Protein AF-A0A661CZ90-F1 (afdb_monomer)

Secondary structure (DSSP, 8-state):
--------HHHHHHHHHHHHT--HHHHHHHHHHHHHHHHHHHHHHHHHTTT---TTSHHHHHHHHHHHHHHHHHHHHHHHHHHS--HHHHHHHHHTT--TT-EEEEEESPSSEETT-EEEEEEEE-SS--EEEEEEEE-TTS-EEEEES-S--HHHHHHHHEE-TT-EEEESPTTTS-SGGGSEE--SSPEEEEEEEEEES---HHHHHHHHHGGGS-HHHHHHHHHHHHHS-SBTTB-SPPPEEEEEEEEEEE----

Mean predicted aligned error: 12.71 Å

Radius of gyration: 26.14 Å; Cα contacts (8 Å, |Δi|>4): 344; chains: 1; bound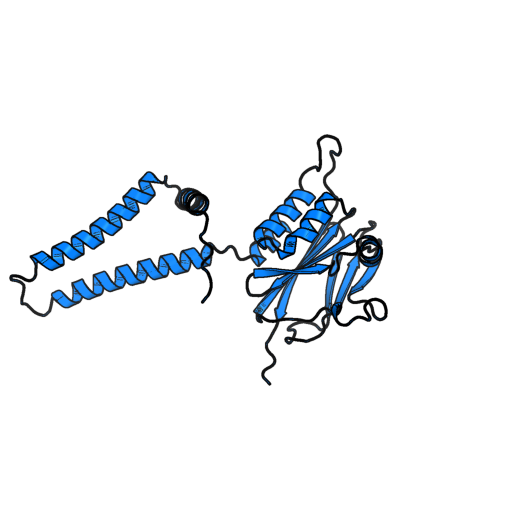ing box: 62×65×66 Å

Structure (mmCIF, N/CA/C/O backbone):
data_AF-A0A661CZ90-F1
#
_entry.id   AF-A0A661CZ90-F1
#
loop_
_atom_site.group_PDB
_atom_site.id
_atom_site.type_symbol
_atom_site.label_atom_id
_atom_site.label_alt_id
_atom_site.label_comp_id
_atom_site.label_asym_id
_atom_site.label_entity_id
_atom_site.label_seq_id
_atom_site.pdbx_PDB_ins_code
_atom_site.Cartn_x
_atom_site.Cartn_y
_atom_site.Cartn_z
_atom_site.occupancy
_atom_site.B_iso_or_equiv
_atom_site.auth_seq_id
_atom_site.auth_comp_id
_atom_site.auth_asym_id
_atom_site.auth_atom_id
_atom_site.pdbx_PDB_model_num
ATOM 1 N N . MET A 1 1 ? -5.713 3.446 28.325 1.00 29.69 1 MET A N 1
ATOM 2 C CA . MET A 1 1 ? -5.038 4.751 28.485 1.00 29.69 1 MET A CA 1
ATOM 3 C C . MET A 1 1 ? -4.143 4.937 27.270 1.00 29.69 1 MET A C 1
ATOM 5 O O . MET A 1 1 ? -3.097 4.308 27.217 1.00 29.69 1 MET A O 1
ATOM 9 N N . CYS A 1 2 ? -4.597 5.680 26.257 1.00 26.75 2 CYS A N 1
ATOM 10 C CA . CYS A 1 2 ? -3.771 6.003 25.089 1.00 26.75 2 CYS A CA 1
ATOM 11 C C . CYS A 1 2 ? -2.910 7.233 25.409 1.00 26.75 2 CYS A C 1
ATOM 13 O O . CYS A 1 2 ? -3.447 8.190 25.974 1.00 26.75 2 CYS A O 1
ATOM 15 N N . PRO A 1 3 ? -1.611 7.244 25.072 1.00 33.81 3 PRO A N 1
ATOM 16 C CA . PRO A 1 3 ? -0.814 8.449 25.176 1.00 33.81 3 PRO A CA 1
ATOM 17 C C . PRO A 1 3 ? -1.215 9.362 24.017 1.00 33.81 3 PRO A C 1
ATOM 19 O O . PRO A 1 3 ? -1.015 9.031 22.851 1.00 33.81 3 PRO A O 1
ATOM 22 N N . ILE A 1 4 ? -1.815 10.506 24.336 1.00 32.88 4 ILE A N 1
ATOM 23 C CA . ILE A 1 4 ? -1.973 11.602 23.381 1.00 32.88 4 ILE A CA 1
ATOM 24 C C . ILE A 1 4 ? -0.551 12.031 23.010 1.00 32.88 4 ILE A C 1
ATOM 26 O O . ILE A 1 4 ? 0.164 12.611 23.828 1.00 32.88 4 ILE A O 1
ATOM 30 N N . SER A 1 5 ? -0.117 11.662 21.805 1.00 36.91 5 SER A N 1
ATOM 31 C CA . SER A 1 5 ? 1.098 12.187 21.190 1.00 36.91 5 SER A CA 1
ATOM 32 C C . SER A 1 5 ? 0.960 13.706 21.155 1.00 36.91 5 SER A C 1
ATOM 34 O O . SER A 1 5 ? 0.051 14.244 20.524 1.00 36.91 5 SER A O 1
ATOM 36 N N . ILE A 1 6 ? 1.811 14.390 21.916 1.00 39.47 6 ILE A N 1
ATOM 37 C CA . ILE A 1 6 ? 1.874 15.846 21.952 1.00 39.47 6 ILE A CA 1
ATOM 38 C C . ILE A 1 6 ? 2.326 16.278 20.558 1.00 39.47 6 ILE A C 1
ATOM 40 O O . ILE A 1 6 ? 3.504 16.166 20.219 1.00 39.47 6 ILE A O 1
ATOM 44 N N . PHE A 1 7 ? 1.375 16.730 19.739 1.00 44.81 7 PHE A N 1
ATOM 45 C CA . PHE A 1 7 ? 1.673 17.469 18.521 1.00 44.81 7 PHE A CA 1
ATOM 46 C C . PHE A 1 7 ? 2.670 18.569 18.874 1.00 44.81 7 PHE A C 1
ATOM 48 O O . PHE A 1 7 ? 2.469 19.313 19.839 1.00 44.81 7 PHE A O 1
ATOM 55 N N . ASN A 1 8 ? 3.757 18.653 18.110 1.00 48.78 8 ASN A N 1
ATOM 56 C CA . ASN A 1 8 ? 4.739 19.704 18.299 1.00 48.78 8 ASN A CA 1
ATOM 57 C C . ASN A 1 8 ? 4.003 21.041 18.129 1.00 48.78 8 ASN A C 1
ATOM 59 O O . ASN A 1 8 ? 3.428 21.312 17.074 1.00 48.78 8 ASN A O 1
ATOM 63 N N . THR A 1 9 ? 3.947 21.845 19.190 1.00 52.88 9 THR A N 1
ATOM 64 C CA . THR A 1 9 ? 3.076 23.031 19.300 1.00 52.88 9 THR A CA 1
ATOM 65 C C . THR A 1 9 ? 3.304 24.049 18.183 1.00 52.88 9 THR A C 1
ATOM 67 O O . THR A 1 9 ? 2.418 24.850 17.887 1.00 52.88 9 THR A O 1
ATOM 70 N N . LEU A 1 10 ? 4.465 23.996 17.526 1.00 51.75 10 LEU A N 1
ATOM 71 C CA . LEU A 1 10 ? 4.793 24.806 16.358 1.00 51.75 10 LEU A CA 1
ATOM 72 C C . LEU A 1 10 ? 4.054 24.401 15.076 1.00 51.75 10 LEU A C 1
ATOM 74 O O . LEU A 1 10 ? 3.658 25.289 14.323 1.00 51.75 10 LEU A O 1
ATOM 78 N N . GLU A 1 11 ? 3.863 23.108 14.814 1.00 60.19 11 GLU A N 1
ATOM 79 C CA . GLU A 1 11 ? 3.208 22.652 13.578 1.00 60.19 11 GLU A CA 1
ATOM 80 C C . GLU A 1 11 ? 1.705 22.890 13.634 1.00 60.19 11 GLU A C 1
ATOM 82 O O . GLU A 1 11 ? 1.131 23.433 12.693 1.00 60.19 11 GLU A O 1
ATOM 87 N N . LEU A 1 12 ? 1.099 22.624 14.796 1.00 59.56 12 LEU A N 1
ATOM 88 C CA . LEU A 1 12 ? -0.301 22.953 15.052 1.00 59.56 12 LEU A CA 1
ATOM 89 C C . LEU A 1 12 ? -0.557 24.462 14.906 1.00 59.56 12 LEU A C 1
ATOM 91 O O . LEU A 1 12 ? -1.548 24.877 14.312 1.00 59.56 12 LEU A O 1
ATOM 95 N N . LYS A 1 13 ? 0.368 25.291 15.404 1.00 59.62 13 LYS A N 1
ATOM 96 C CA . LYS A 1 13 ? 0.303 26.750 15.276 1.00 59.62 13 LYS A CA 1
ATOM 97 C C . LYS A 1 13 ? 0.357 27.209 13.819 1.00 59.62 13 LYS A C 1
ATOM 99 O O . LYS A 1 13 ? -0.428 28.068 13.435 1.00 59.62 13 LYS A O 1
ATOM 104 N N . ARG A 1 14 ? 1.298 26.687 13.027 1.00 68.94 14 ARG A N 1
ATOM 105 C CA . ARG A 1 14 ? 1.477 27.103 11.627 1.00 68.94 14 ARG A CA 1
ATOM 106 C C . ARG A 1 14 ? 0.266 26.719 10.783 1.00 68.94 14 ARG A C 1
ATOM 108 O O . ARG A 1 14 ? -0.272 27.561 10.078 1.00 68.94 14 ARG A O 1
ATOM 115 N N . PHE A 1 15 ? -0.222 25.500 10.981 1.00 67.94 15 PHE A N 1
ATOM 116 C CA . PHE A 1 15 ? -1.407 24.989 10.310 1.00 67.94 15 PHE A CA 1
ATOM 117 C C . PHE A 1 15 ? -2.669 25.810 10.616 1.00 67.94 15 PHE A C 1
ATOM 119 O O . PHE A 1 15 ? -3.386 26.203 9.699 1.00 67.94 15 PHE A O 1
ATOM 126 N N . LEU A 1 16 ? -2.932 26.117 11.894 1.00 59.16 16 LEU A N 1
ATOM 127 C CA . LEU A 1 16 ? -4.107 26.908 12.282 1.00 59.16 16 LEU A CA 1
ATOM 128 C C . LEU A 1 16 ? -4.094 28.318 11.671 1.00 59.16 16 LEU A C 1
ATOM 130 O O . LEU A 1 16 ? -5.156 28.831 11.323 1.00 59.16 16 LEU A O 1
ATOM 134 N N . MET A 1 17 ? -2.912 28.926 11.523 1.00 71.31 17 MET A N 1
ATOM 135 C CA . MET A 1 17 ? -2.772 30.232 10.870 1.00 71.31 17 MET A CA 1
ATOM 136 C C . MET A 1 17 ? -3.076 30.162 9.371 1.00 71.31 17 MET A C 1
ATOM 138 O O . MET A 1 17 ? -3.837 30.984 8.864 1.00 71.31 17 MET A O 1
ATOM 142 N N . ASP A 1 18 ? -2.526 29.164 8.677 1.00 74.38 18 ASP A N 1
ATOM 143 C CA . ASP A 1 18 ? -2.720 29.005 7.233 1.00 74.38 18 ASP A CA 1
ATOM 144 C C . ASP A 1 18 ? -4.180 28.658 6.896 1.00 74.38 18 ASP A C 1
ATOM 146 O O . ASP A 1 18 ? -4.732 29.168 5.923 1.00 74.38 18 ASP A O 1
ATOM 150 N N . PHE A 1 19 ? -4.840 27.852 7.735 1.00 66.12 19 PHE A N 1
ATOM 151 C CA . PHE A 1 19 ? -6.233 27.446 7.540 1.00 66.12 19 PHE A CA 1
ATOM 152 C C . PHE A 1 19 ? -7.230 28.591 7.743 1.00 66.12 19 PHE A C 1
ATOM 154 O O . PHE A 1 19 ? -8.158 28.770 6.957 1.00 66.12 19 PHE A O 1
ATOM 161 N N . LEU A 1 20 ? -7.053 29.372 8.808 1.00 71.50 20 LEU A N 1
ATOM 162 C CA . LEU A 1 20 ? -7.946 30.487 9.118 1.00 71.50 20 LEU A CA 1
ATOM 163 C C . LEU A 1 20 ? -7.614 31.743 8.298 1.00 71.50 20 LEU A C 1
ATOM 165 O O . LEU A 1 20 ? -8.399 32.688 8.298 1.00 71.50 20 LEU A O 1
ATOM 169 N N . GLY A 1 21 ? -6.464 31.767 7.613 1.00 80.25 21 GLY A N 1
ATOM 170 C CA . GLY A 1 21 ? -5.965 32.949 6.912 1.00 80.25 21 GLY A CA 1
ATOM 171 C C . GLY A 1 21 ? -5.690 34.124 7.855 1.00 80.25 21 GLY A C 1
ATOM 172 O O . GLY A 1 21 ? -5.707 35.275 7.420 1.00 80.25 21 GLY A O 1
ATOM 173 N N . ILE A 1 22 ? -5.475 33.842 9.144 1.00 74.75 22 ILE A N 1
ATOM 174 C CA . ILE A 1 22 ? -5.217 34.837 10.187 1.00 74.75 22 ILE A CA 1
ATOM 175 C C . ILE A 1 22 ? -3.855 34.571 10.817 1.00 74.75 22 ILE A C 1
ATOM 177 O O . ILE A 1 22 ? -3.434 33.427 10.992 1.00 74.75 22 ILE A O 1
ATOM 181 N N . ASP A 1 23 ? -3.157 35.635 11.190 1.00 83.62 23 ASP A N 1
ATOM 182 C CA . ASP A 1 23 ? -1.896 35.498 11.909 1.00 83.62 23 ASP A CA 1
ATOM 183 C C . ASP A 1 23 ? -2.113 35.028 13.368 1.00 83.62 23 ASP A C 1
ATOM 185 O O . ASP A 1 23 ? -3.216 35.058 13.922 1.00 83.62 23 ASP A O 1
ATOM 189 N N . TRP A 1 24 ? -1.038 34.579 14.024 1.00 74.50 24 TRP A N 1
ATOM 190 C CA . TRP A 1 24 ? -1.101 34.058 15.397 1.00 74.50 24 TRP A CA 1
ATOM 191 C C . TRP A 1 24 ? -1.612 35.084 16.408 1.00 74.50 24 TRP A C 1
ATOM 193 O O . TRP A 1 24 ? -2.220 34.714 17.410 1.00 74.50 24 TRP A O 1
ATOM 203 N N . THR A 1 25 ? -1.330 36.363 16.174 1.00 75.06 25 THR A N 1
ATOM 204 C CA . THR A 1 25 ? -1.787 37.454 17.033 1.00 75.06 25 THR A CA 1
ATOM 205 C C . THR A 1 25 ? -3.299 37.622 16.932 1.00 75.06 25 THR A C 1
ATOM 207 O O . THR A 1 25 ? -3.955 37.652 17.965 1.00 75.06 25 THR A O 1
ATOM 210 N N . GLN A 1 26 ? -3.871 37.566 15.730 1.00 72.12 26 GLN A N 1
ATOM 211 C CA . GLN A 1 26 ? -5.317 37.570 15.502 1.00 72.12 26 GLN A CA 1
ATOM 212 C C . GLN A 1 26 ? -5.995 36.328 16.088 1.00 72.12 26 GLN A C 1
ATOM 214 O O . GLN A 1 26 ? -7.072 36.432 16.670 1.00 72.12 26 GLN A O 1
ATOM 219 N N . PHE A 1 27 ? -5.359 35.158 15.993 1.00 73.19 27 PHE A N 1
ATOM 220 C CA . PHE A 1 27 ? -5.862 33.939 16.628 1.00 73.19 27 PHE A CA 1
ATOM 221 C C . PHE A 1 27 ? -5.866 34.045 18.161 1.00 73.19 27 PHE A C 1
ATOM 223 O O . PHE A 1 27 ? -6.856 33.690 18.802 1.00 73.19 27 PHE A O 1
ATOM 230 N N . ILE A 1 28 ? -4.790 34.572 18.760 1.00 72.81 28 ILE A N 1
ATOM 231 C CA . ILE A 1 28 ? -4.731 34.841 20.203 1.00 72.81 28 ILE A CA 1
ATOM 232 C C . ILE A 1 28 ? -5.783 35.874 20.601 1.00 72.81 28 ILE A C 1
ATOM 234 O O . ILE A 1 28 ? -6.481 35.646 21.583 1.00 72.81 28 ILE A O 1
ATOM 238 N N . ASP A 1 29 ? -5.943 36.961 19.852 1.00 71.19 29 ASP A N 1
ATOM 239 C CA . ASP A 1 29 ? -6.944 37.992 20.133 1.00 71.19 29 ASP A CA 1
ATOM 240 C C . ASP A 1 29 ? -8.367 37.439 20.019 1.00 71.19 29 ASP A C 1
ATOM 242 O O . ASP A 1 29 ? -9.230 37.764 20.835 1.00 71.19 29 ASP A O 1
ATOM 246 N N . TRP A 1 30 ? -8.611 36.535 19.071 1.00 75.12 30 TRP A N 1
ATOM 247 C CA . TRP A 1 30 ? -9.880 35.829 18.937 1.00 75.12 30 TRP A CA 1
ATOM 248 C C . TRP A 1 30 ? -10.144 34.899 20.129 1.00 75.12 30 TRP A C 1
ATOM 250 O O . TRP A 1 30 ? -11.222 34.955 20.725 1.00 75.12 30 TRP A O 1
ATOM 260 N N . ILE A 1 31 ? -9.149 34.109 20.557 1.00 72.31 31 ILE A N 1
ATOM 261 C CA . ILE A 1 31 ? -9.252 33.262 21.756 1.00 72.31 31 ILE A CA 1
ATOM 262 C C . ILE A 1 31 ? -9.431 34.104 23.021 1.00 72.31 31 ILE A C 1
ATOM 264 O O . ILE A 1 31 ? -10.286 33.787 23.846 1.00 72.31 31 ILE A O 1
ATOM 268 N N . LEU A 1 32 ? -8.670 35.184 23.186 1.00 69.38 32 LEU A N 1
ATOM 269 C CA . LEU A 1 32 ? -8.809 36.110 24.308 1.00 69.38 32 LEU A CA 1
ATOM 270 C C . LEU A 1 32 ? -10.159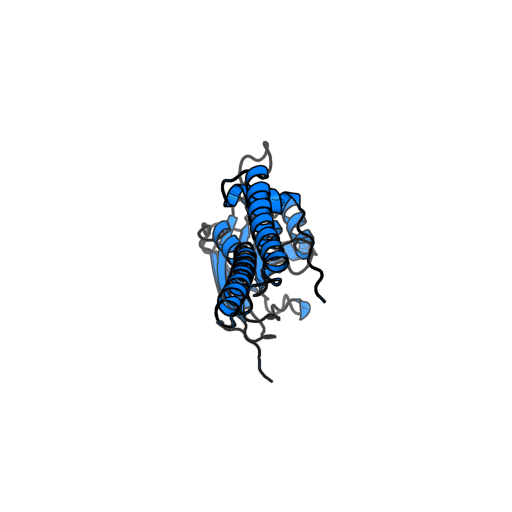 36.827 24.274 1.00 69.38 32 LEU A C 1
ATOM 272 O O . LEU A 1 32 ? -10.728 37.072 25.333 1.00 69.38 32 LEU A O 1
ATOM 276 N N . GLY A 1 33 ? -10.711 37.096 23.091 1.00 72.88 33 GLY A N 1
ATOM 277 C CA . GLY A 1 33 ? -12.073 37.585 22.908 1.00 72.88 33 GLY A CA 1
ATOM 278 C C . GLY A 1 33 ? -13.108 36.580 23.409 1.00 72.88 33 GLY A C 1
ATOM 279 O O . GLY A 1 33 ? -13.990 36.942 24.185 1.00 72.88 33 GLY A O 1
ATOM 280 N N . ILE A 1 34 ? -12.964 35.300 23.057 1.00 70.50 34 ILE A N 1
ATOM 281 C CA . ILE A 1 34 ? -13.840 34.221 23.541 1.00 70.50 34 ILE A CA 1
ATOM 282 C C . ILE A 1 34 ? -13.704 34.042 25.056 1.00 70.50 34 ILE A C 1
ATOM 284 O O . ILE A 1 34 ? -14.710 34.003 25.762 1.00 70.50 34 ILE A O 1
ATOM 288 N N . ILE A 1 35 ? -12.478 33.989 25.583 1.00 68.25 35 ILE A N 1
ATOM 289 C CA . ILE A 1 35 ? -12.216 33.906 27.026 1.00 68.25 35 ILE A CA 1
ATOM 290 C C . ILE A 1 35 ? -12.781 35.141 27.730 1.00 68.25 35 ILE A C 1
ATOM 292 O O . ILE A 1 35 ? -13.410 35.009 28.772 1.00 68.25 35 ILE A O 1
ATOM 296 N N . GLY A 1 36 ? -12.625 36.331 27.154 1.00 67.69 36 GLY A N 1
ATOM 297 C CA . GLY A 1 36 ? -13.175 37.582 27.666 1.00 67.69 36 GLY A CA 1
ATOM 298 C C . GLY A 1 36 ? -14.701 37.573 27.713 1.00 67.69 36 GLY A C 1
ATOM 299 O O . GLY A 1 36 ? -15.279 37.998 28.710 1.00 67.69 36 GLY A O 1
ATOM 300 N N . ILE A 1 37 ? -15.365 37.014 26.697 1.00 68.38 37 ILE A N 1
ATOM 301 C CA . ILE A 1 37 ? -16.818 36.797 26.687 1.00 68.38 37 ILE A CA 1
ATOM 302 C C . ILE A 1 37 ? -17.216 35.797 27.781 1.00 68.38 37 ILE A C 1
ATOM 304 O O . ILE A 1 37 ? -18.144 36.064 28.540 1.00 68.38 37 ILE A O 1
ATOM 308 N N . LEU A 1 38 ? -16.497 34.680 27.925 1.00 62.44 38 LEU A N 1
ATOM 309 C CA . LEU A 1 38 ? -16.765 33.662 28.949 1.00 62.44 38 LEU A CA 1
ATOM 310 C C . LEU A 1 38 ? -16.548 34.197 30.377 1.00 62.44 38 LEU A C 1
ATOM 312 O O . LEU A 1 38 ? -17.378 33.975 31.260 1.00 62.44 38 LEU A O 1
ATOM 316 N N . VAL A 1 39 ? -15.474 34.954 30.607 1.00 65.00 39 VAL A N 1
ATOM 317 C CA . VAL A 1 39 ? -15.168 35.613 31.887 1.00 65.00 39 VAL A CA 1
ATOM 318 C C . VAL A 1 39 ? -16.156 36.744 32.160 1.00 65.00 39 VAL A C 1
ATOM 320 O O . VAL A 1 39 ? -16.623 36.881 33.289 1.00 65.00 39 VAL A O 1
ATOM 323 N N . GLY A 1 40 ? -16.536 37.517 31.141 1.00 62.06 40 GLY A N 1
ATOM 324 C CA . GLY A 1 40 ? -17.562 38.554 31.225 1.00 62.06 40 GLY A CA 1
ATOM 325 C C . GLY A 1 40 ? -18.928 37.984 31.607 1.00 62.06 40 GLY A C 1
ATOM 326 O O . GLY A 1 40 ? -19.587 38.524 32.495 1.00 62.06 40 GLY A O 1
ATOM 327 N N . LEU A 1 41 ? -19.314 36.844 31.027 1.00 60.31 41 LEU A N 1
ATOM 328 C CA . LEU A 1 41 ? -20.508 36.083 31.410 1.00 60.31 41 LEU A CA 1
ATOM 329 C C . LEU A 1 41 ? -20.416 35.570 32.859 1.00 60.31 41 LEU A C 1
ATOM 331 O O . LEU A 1 41 ? -21.393 35.667 33.604 1.00 60.31 41 LEU A O 1
ATOM 335 N N . GLY A 1 42 ? -19.240 35.109 33.301 1.00 56.41 42 GLY A N 1
ATOM 336 C CA . GLY A 1 42 ? -18.980 34.711 34.691 1.00 56.41 42 GLY A CA 1
ATOM 337 C C . GLY A 1 42 ? -19.019 35.875 35.696 1.00 56.41 42 GLY A C 1
ATOM 338 O O . GLY A 1 42 ? -19.533 35.732 36.808 1.00 56.41 42 GLY A O 1
ATOM 339 N N . ALA A 1 43 ? -18.538 37.059 35.309 1.00 54.72 43 ALA A N 1
ATOM 340 C CA . ALA A 1 43 ? -18.598 38.278 36.116 1.00 54.72 43 ALA A CA 1
ATOM 341 C C . ALA A 1 43 ? -20.029 38.839 36.200 1.00 54.72 43 ALA A C 1
ATOM 343 O O . ALA A 1 43 ? -20.465 39.256 37.277 1.00 54.72 43 ALA A O 1
ATOM 344 N N . PHE A 1 44 ? -20.800 38.756 35.109 1.00 51.31 44 PHE A N 1
ATOM 345 C CA . PHE A 1 44 ? -22.242 39.029 35.101 1.00 51.31 44 PHE A CA 1
ATOM 346 C C . PHE A 1 44 ? -23.001 38.104 36.063 1.00 51.31 44 PHE A C 1
ATOM 348 O O . PHE A 1 44 ? -23.929 38.539 36.749 1.00 51.31 44 PHE A O 1
ATOM 355 N N . TRP A 1 45 ? -22.556 36.851 36.182 1.00 50.50 45 TRP A N 1
ATOM 356 C CA . TRP A 1 45 ? -23.066 35.885 37.156 1.00 50.50 45 TRP A CA 1
ATOM 357 C C . TRP A 1 45 ? -22.844 36.334 38.609 1.00 50.50 45 TRP A C 1
ATOM 359 O O . TRP A 1 45 ? -23.738 36.191 39.442 1.00 50.50 45 TRP A O 1
ATOM 369 N N . LYS A 1 46 ? -21.693 36.950 38.910 1.00 48.81 46 LYS A N 1
ATOM 370 C CA . LYS A 1 46 ? -21.340 37.424 40.261 1.00 48.81 46 LYS A CA 1
ATOM 371 C C . LYS A 1 46 ? -22.052 38.719 40.673 1.00 48.81 46 LYS A C 1
ATOM 373 O O . LYS A 1 46 ? -22.304 38.914 41.858 1.00 48.81 46 LYS A O 1
ATOM 378 N N . ILE A 1 47 ? -22.390 39.592 39.722 1.00 51.00 47 ILE A N 1
ATOM 379 C CA . ILE A 1 47 ? -22.996 40.910 39.999 1.00 51.00 47 ILE A CA 1
ATOM 380 C C . ILE A 1 47 ? -24.542 40.853 39.986 1.00 51.00 47 ILE A C 1
ATOM 382 O O . ILE A 1 47 ? -25.199 41.647 40.660 1.00 51.00 47 ILE A O 1
ATOM 386 N N . GLY A 1 48 ? -25.155 39.880 39.298 1.00 45.81 48 GLY A N 1
ATOM 387 C CA . GLY A 1 48 ? -26.617 39.778 39.145 1.00 45.81 48 GLY A CA 1
ATOM 388 C C . GLY A 1 48 ? -27.396 39.085 40.277 1.00 45.81 48 GLY A C 1
ATOM 389 O O . GLY A 1 48 ? -28.612 39.271 40.381 1.00 45.81 48 GLY A O 1
ATOM 390 N N . TRP A 1 49 ? -26.738 38.317 41.152 1.00 47.12 49 TRP A N 1
ATOM 391 C CA . TRP A 1 49 ? -27.419 37.531 42.200 1.00 47.12 49 TRP A CA 1
ATOM 392 C C . TRP A 1 49 ? -27.886 38.349 43.413 1.00 47.12 49 TRP A C 1
ATOM 394 O O . TRP A 1 49 ? -28.680 37.863 44.212 1.00 47.12 49 TRP A O 1
ATOM 404 N N . GLY A 1 50 ? -27.467 39.613 43.531 1.00 49.06 50 GLY A N 1
ATOM 405 C CA . GLY A 1 50 ? -27.860 40.464 44.656 1.00 49.06 50 GLY A CA 1
ATOM 406 C C . GLY A 1 50 ? -29.314 40.952 44.624 1.00 49.06 50 GLY A C 1
ATOM 407 O O . GLY A 1 50 ? -29.854 41.260 45.684 1.00 49.06 50 GLY A O 1
ATOM 408 N N . LYS A 1 51 ? -29.963 41.062 43.447 1.00 51.06 51 LYS A N 1
ATOM 409 C CA 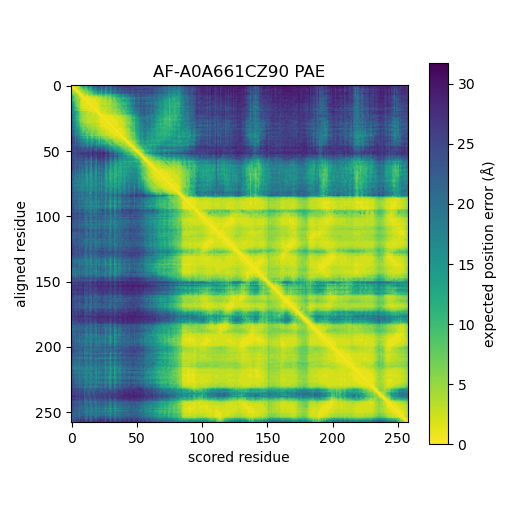. LYS A 1 51 ? -31.318 41.662 43.345 1.00 51.06 51 LYS A CA 1
ATOM 410 C C . LYS A 1 51 ? -32.267 41.107 42.271 1.00 51.06 51 LYS A C 1
ATOM 412 O O . LYS A 1 51 ? -33.428 41.506 42.263 1.00 51.06 51 LYS A O 1
ATOM 417 N N . CYS A 1 52 ? -31.866 40.184 41.395 1.00 43.72 52 CYS A N 1
ATOM 418 C CA . CYS A 1 52 ? -32.768 39.638 40.366 1.00 43.72 52 CYS A CA 1
ATOM 419 C C . CYS A 1 52 ? -33.355 38.270 40.743 1.00 43.72 52 CYS A C 1
ATOM 421 O O . CYS A 1 52 ? -33.208 37.281 40.031 1.00 43.72 52 CYS A O 1
ATOM 423 N N . CYS A 1 53 ? -34.103 38.236 41.849 1.00 45.00 53 CYS A N 1
ATOM 424 C CA . CYS A 1 53 ? -35.050 37.162 42.132 1.00 45.00 53 CYS A CA 1
ATOM 425 C C . CYS A 1 53 ? -36.382 37.457 41.411 1.00 45.00 53 CYS A C 1
ATOM 427 O O . CYS A 1 53 ? -37.346 37.934 42.002 1.00 45.00 53 CYS A O 1
ATOM 429 N N . LYS A 1 54 ? -36.425 37.216 40.095 1.00 50.56 54 LYS A N 1
ATOM 430 C CA . LYS A 1 54 ? -37.663 36.879 39.372 1.00 50.56 54 LYS A CA 1
ATOM 431 C C . LYS A 1 54 ? -37.351 35.688 38.467 1.00 50.56 54 LYS A C 1
ATOM 433 O O . LYS A 1 54 ? -36.648 35.795 37.467 1.00 50.56 54 LYS A O 1
ATOM 438 N N . ILE A 1 55 ? -37.863 34.547 38.913 1.00 53.44 55 ILE A N 1
ATOM 439 C CA . ILE A 1 55 ? -37.453 33.158 38.659 1.00 53.44 55 ILE A CA 1
ATOM 440 C C . ILE A 1 55 ? -37.452 32.720 37.177 1.00 53.44 55 ILE A C 1
ATOM 442 O O . ILE A 1 55 ? -36.873 31.693 36.846 1.00 53.44 55 ILE A O 1
ATOM 446 N N . THR A 1 56 ? -37.994 33.507 36.248 1.00 50.75 56 THR A N 1
ATOM 447 C CA . THR A 1 56 ? -38.166 33.089 34.845 1.00 50.75 56 THR A CA 1
ATOM 448 C C . THR A 1 56 ? -37.066 33.534 33.874 1.00 50.75 56 THR A C 1
ATOM 450 O O . THR A 1 56 ? -36.943 32.937 32.809 1.00 50.75 56 THR A O 1
ATOM 453 N N . LYS A 1 57 ? -36.219 34.524 34.205 1.00 50.50 57 LYS A N 1
ATOM 454 C CA . LYS A 1 57 ? -35.161 35.016 33.283 1.00 50.50 57 LYS A CA 1
ATOM 455 C C . LYS A 1 57 ? -33.770 34.406 33.500 1.00 50.50 57 LYS A C 1
ATOM 457 O O . LYS A 1 57 ? -32.926 34.509 32.618 1.00 50.50 57 LYS A O 1
ATOM 462 N N . CYS A 1 58 ? -33.535 33.740 34.632 1.00 52.19 58 CYS A N 1
ATOM 463 C CA . CYS A 1 58 ? -32.230 33.143 34.954 1.00 52.19 58 CYS A CA 1
ATOM 464 C C . CYS A 1 58 ? -31.969 31.834 34.184 1.00 52.19 58 CYS A C 1
ATOM 466 O O . CYS A 1 58 ? -30.829 31.526 33.845 1.00 52.19 58 CYS A O 1
ATOM 468 N N . TRP A 1 59 ? -33.036 31.099 33.849 1.00 53.31 59 TRP A N 1
ATOM 469 C CA . TRP A 1 59 ? -32.938 29.858 33.078 1.00 53.31 59 TRP A CA 1
ATOM 470 C C . TRP A 1 59 ? -32.421 30.092 31.656 1.00 53.31 59 TRP A C 1
ATOM 472 O O . TRP A 1 59 ? -31.521 29.376 31.232 1.00 53.31 59 TRP A O 1
ATOM 482 N N . LEU A 1 60 ? -32.896 31.138 30.964 1.00 56.00 60 LEU A N 1
ATOM 483 C CA . LEU A 1 60 ? -32.477 31.421 29.585 1.00 56.00 60 LEU A CA 1
ATOM 484 C C . LEU A 1 60 ? -30.974 31.728 29.457 1.00 56.00 60 LEU A C 1
ATOM 486 O O . LEU A 1 60 ? -30.338 31.292 28.497 1.00 56.00 60 LEU A O 1
ATOM 490 N N . CYS A 1 61 ? -30.389 32.448 30.419 1.00 57.00 61 CYS A N 1
ATOM 491 C CA . CYS A 1 61 ? -28.963 32.785 30.380 1.00 57.00 61 CYS A CA 1
ATOM 492 C C . CYS A 1 61 ? -28.071 31.573 30.673 1.00 57.00 61 CYS A C 1
ATOM 494 O O . CYS A 1 61 ? -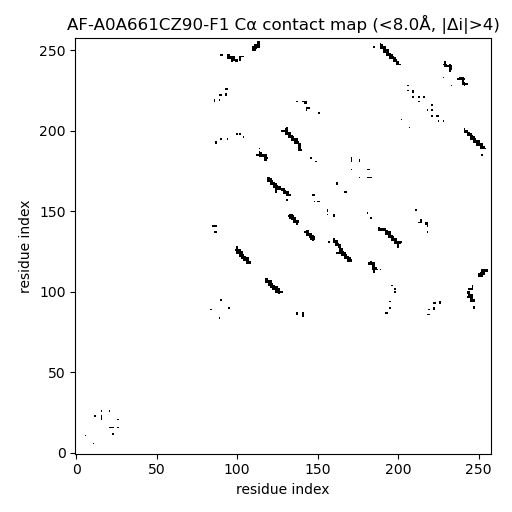27.036 31.405 30.030 1.00 57.00 61 CYS A O 1
ATOM 496 N N . ALA A 1 62 ? -28.480 30.707 31.607 1.00 60.06 62 ALA A N 1
ATOM 497 C CA . ALA A 1 62 ? -27.753 29.474 31.895 1.00 60.06 62 ALA A CA 1
ATOM 498 C C . ALA A 1 62 ? -27.804 28.506 30.703 1.00 60.06 62 ALA A C 1
ATOM 500 O O . ALA A 1 62 ? -26.775 27.956 30.318 1.00 60.06 62 ALA A O 1
ATOM 501 N N . THR A 1 63 ? -28.965 28.362 30.053 1.00 67.50 63 THR A N 1
ATOM 502 C CA . THR A 1 63 ? -29.084 27.529 28.849 1.00 67.50 63 THR A CA 1
ATOM 503 C C . THR A 1 63 ? -28.270 28.078 27.680 1.00 67.50 63 THR A C 1
ATOM 505 O O . THR A 1 63 ? -27.639 27.302 26.972 1.00 67.50 63 THR A O 1
ATOM 508 N N . GLY A 1 64 ? -28.212 29.403 27.499 1.00 68.12 64 GLY A N 1
ATOM 509 C CA . GLY A 1 64 ? -27.431 30.022 26.423 1.00 68.12 64 GLY A CA 1
ATOM 510 C C . GLY A 1 64 ? -25.925 29.771 26.545 1.00 68.12 64 GLY A C 1
ATOM 511 O O . GLY A 1 64 ? -25.287 29.384 25.569 1.00 68.12 64 GLY A O 1
ATOM 512 N N . ALA A 1 65 ? -25.361 29.918 27.749 1.00 68.31 65 ALA A N 1
ATOM 513 C CA . ALA A 1 65 ? -23.937 29.667 27.983 1.00 68.31 65 ALA A CA 1
ATOM 514 C C . ALA A 1 65 ? -23.563 28.188 27.773 1.00 68.31 65 ALA A C 1
ATOM 516 O O . ALA A 1 65 ? -22.531 27.893 27.173 1.00 68.31 65 ALA A O 1
ATOM 517 N N . VAL A 1 66 ? -24.424 27.260 28.206 1.00 71.44 66 VAL A N 1
ATOM 518 C CA . VAL A 1 66 ? -24.213 25.819 27.997 1.00 71.44 66 VAL A CA 1
ATOM 519 C C . VAL A 1 66 ? -24.234 25.471 26.507 1.00 71.44 66 VAL A C 1
ATOM 521 O O . VAL A 1 66 ? -23.357 24.746 26.050 1.00 71.44 66 VAL A O 1
ATOM 524 N N . ILE A 1 67 ? -25.167 26.030 25.731 1.00 74.50 67 ILE A N 1
ATOM 525 C CA . ILE A 1 67 ? -25.245 25.790 24.281 1.00 74.50 67 ILE A CA 1
ATOM 526 C C . ILE A 1 67 ? -23.975 26.276 23.570 1.00 74.50 67 ILE A C 1
ATOM 528 O O . ILE A 1 67 ? -23.437 25.551 22.740 1.00 74.50 67 ILE A O 1
ATOM 532 N N . ILE A 1 68 ? -23.457 27.460 23.915 1.00 75.38 68 ILE A N 1
ATOM 533 C CA . ILE A 1 68 ? -22.237 28.007 23.294 1.00 75.38 68 ILE A CA 1
ATOM 534 C C . ILE A 1 68 ? -21.022 27.120 23.586 1.00 75.38 68 ILE A C 1
ATOM 536 O O . ILE A 1 68 ? -20.253 26.817 22.677 1.00 75.38 68 ILE A O 1
ATOM 540 N N . VAL A 1 69 ? -20.860 26.669 24.834 1.00 74.81 69 VAL A N 1
ATOM 541 C CA . VAL A 1 69 ? -19.751 25.778 25.207 1.00 74.81 69 VAL A CA 1
ATOM 542 C C . VAL A 1 69 ? -19.867 24.434 24.491 1.00 74.81 69 VAL A C 1
ATOM 544 O O . VAL A 1 69 ? -18.870 23.945 23.968 1.00 74.81 69 VAL A O 1
ATOM 547 N N . VAL A 1 70 ? -21.072 23.859 24.407 1.00 73.38 70 VAL A N 1
ATOM 548 C CA . VAL A 1 70 ? -21.302 22.604 23.678 1.00 73.38 70 VAL A CA 1
ATOM 549 C C . VAL A 1 70 ? -20.958 22.768 22.201 1.00 73.38 70 VAL A C 1
ATOM 551 O O . VAL A 1 70 ? -20.182 21.970 21.691 1.00 73.38 70 VAL A O 1
ATOM 554 N N . LEU A 1 71 ? -21.443 23.826 21.542 1.00 75.75 71 LEU A N 1
ATOM 555 C CA . LEU A 1 71 ? -21.149 24.091 20.130 1.00 75.75 71 LEU A CA 1
ATOM 556 C C . LEU A 1 71 ? -19.652 24.300 19.875 1.00 75.75 71 LEU A C 1
ATOM 558 O O . LEU A 1 71 ? -19.131 23.825 18.868 1.00 75.75 71 LEU A O 1
ATOM 562 N N . PHE A 1 72 ? -18.949 24.980 20.783 1.00 78.75 72 PHE A N 1
ATOM 563 C CA . PHE A 1 72 ? -17.508 25.199 20.673 1.00 78.75 72 PHE A CA 1
ATOM 564 C C . PHE A 1 72 ? -16.724 23.891 20.811 1.00 78.75 72 PHE A C 1
ATOM 566 O O . PHE A 1 72 ? -15.868 23.596 19.980 1.00 78.75 72 PHE A O 1
ATOM 573 N N . VAL A 1 73 ? -17.056 23.065 21.808 1.00 74.50 73 VAL A N 1
ATOM 574 C CA . VAL A 1 73 ? -16.410 21.760 22.009 1.00 74.50 73 VAL A CA 1
ATOM 575 C C . VAL A 1 73 ? -16.704 20.823 20.840 1.00 74.50 73 VAL A C 1
ATOM 577 O O . VAL A 1 73 ? -15.775 20.210 20.324 1.00 74.50 73 VAL A O 1
ATOM 580 N N . THR A 1 74 ? -17.950 20.747 20.361 1.00 74.06 74 THR A N 1
ATOM 581 C CA . THR A 1 74 ? -18.283 19.916 19.194 1.00 74.06 74 THR A CA 1
ATOM 582 C C . THR A 1 74 ? -17.595 20.411 17.928 1.00 74.06 74 THR A C 1
ATOM 584 O O . THR A 1 74 ? -17.172 19.589 17.127 1.00 74.06 74 THR A O 1
ATOM 587 N N . SER A 1 75 ? -17.430 21.728 17.761 1.00 75.06 75 SER A N 1
ATOM 588 C CA . SER A 1 75 ? -16.705 22.289 16.615 1.00 75.06 75 SER A CA 1
ATOM 589 C C . SER A 1 75 ? -15.221 21.947 16.670 1.00 75.06 75 SER A C 1
ATOM 591 O O . SER A 1 75 ? -14.664 21.587 15.646 1.00 75.06 75 SER A O 1
ATOM 593 N N . ILE A 1 76 ? -14.586 21.999 17.848 1.00 73.38 76 ILE A N 1
ATOM 594 C CA . ILE A 1 76 ? -13.182 21.593 18.018 1.00 73.38 76 ILE A CA 1
ATOM 595 C C . ILE A 1 76 ? -13.009 20.097 17.765 1.00 73.38 76 ILE A C 1
ATOM 597 O O . ILE A 1 76 ? -12.074 19.721 17.073 1.00 73.38 76 ILE A O 1
ATOM 601 N N . VAL A 1 77 ? -13.898 19.251 18.293 1.00 69.50 77 VAL A N 1
ATOM 602 C CA . VAL A 1 77 ? -13.853 17.802 18.038 1.00 69.50 77 VAL A CA 1
ATOM 603 C C . VAL A 1 77 ? -14.005 17.528 16.542 1.00 69.50 77 VAL A C 1
ATOM 605 O O . VAL A 1 77 ? -13.172 16.835 15.976 1.00 69.50 77 VAL A O 1
ATOM 608 N N . PHE A 1 78 ? -14.971 18.171 15.881 1.00 66.44 78 PHE A N 1
ATOM 609 C CA . PHE A 1 78 ? -15.155 18.054 14.435 1.00 66.44 78 PHE A CA 1
ATOM 610 C C . PHE A 1 78 ? -13.941 18.565 13.645 1.00 66.44 78 PHE A C 1
ATOM 612 O O . PHE A 1 78 ? -13.571 17.964 12.646 1.00 66.44 78 PHE A O 1
ATOM 619 N N . LEU A 1 79 ? -13.288 19.645 14.092 1.00 62.00 79 LEU A N 1
ATOM 620 C CA . LEU A 1 79 ? -12.084 20.175 13.446 1.00 62.00 79 LEU A CA 1
ATOM 621 C C . LEU A 1 79 ? -10.874 19.256 13.639 1.00 62.00 79 LEU A C 1
ATOM 623 O O . LEU A 1 79 ? -10.070 19.128 12.727 1.00 62.00 79 LEU A O 1
ATOM 627 N N . ILE A 1 80 ? -10.737 18.622 14.807 1.00 56.28 80 ILE A N 1
ATOM 628 C CA . ILE A 1 80 ? -9.678 17.645 15.084 1.00 56.28 80 ILE A CA 1
ATOM 629 C C . ILE A 1 80 ? -9.900 16.386 14.244 1.00 56.28 80 ILE A C 1
ATOM 631 O O . ILE A 1 80 ? -8.952 15.914 13.625 1.00 56.28 80 ILE A O 1
ATOM 635 N N . ASP A 1 81 ? -11.139 15.902 14.158 1.00 51.88 81 ASP A N 1
ATOM 636 C CA . ASP A 1 81 ? -11.502 14.767 13.306 1.00 51.88 81 ASP A CA 1
ATOM 637 C C . ASP A 1 81 ? -11.310 15.096 11.814 1.00 51.88 81 ASP A C 1
ATOM 639 O O . ASP A 1 81 ? -10.886 14.236 11.051 1.00 51.88 81 ASP A O 1
ATOM 643 N N . TYR A 1 82 ? -11.544 16.349 11.402 1.00 56.09 82 TYR A N 1
ATOM 644 C CA . TYR A 1 82 ? -11.297 16.831 10.036 1.00 56.09 82 TYR A CA 1
ATOM 645 C C . TYR A 1 82 ? -9.807 17.066 9.730 1.00 56.09 82 TYR A C 1
ATOM 647 O O . TYR A 1 82 ? -9.375 16.936 8.590 1.00 56.09 82 TYR A O 1
ATOM 655 N N . MET A 1 83 ? -9.007 17.436 10.736 1.00 52.25 83 MET A N 1
ATOM 656 C CA . MET A 1 83 ? -7.563 17.666 10.599 1.00 52.25 83 MET A CA 1
ATOM 657 C C . MET A 1 83 ? -6.736 16.384 10.609 1.00 52.25 83 MET A C 1
ATOM 659 O O . MET A 1 83 ? -5.569 16.412 10.213 1.00 52.25 83 MET A O 1
ATOM 663 N N . ILE A 1 84 ? -7.315 15.267 11.045 1.00 54.78 84 ILE A N 1
ATOM 664 C CA . ILE A 1 84 ? -6.779 13.951 10.724 1.00 54.78 84 ILE A CA 1
ATOM 665 C C . ILE A 1 84 ? -7.130 13.727 9.257 1.00 54.78 84 ILE A C 1
ATOM 667 O O . ILE A 1 84 ? -8.169 13.162 8.928 1.00 54.78 84 ILE A O 1
ATOM 671 N N . GLU A 1 85 ? -6.275 14.243 8.373 1.00 57.69 85 GLU A N 1
ATOM 672 C CA . GLU A 1 85 ? -6.289 13.855 6.971 1.00 57.69 85 GLU A CA 1
ATOM 673 C C . GLU A 1 85 ? -6.348 12.329 6.939 1.00 57.69 85 GLU A C 1
ATOM 675 O O . GLU A 1 85 ? -5.475 11.655 7.495 1.00 57.69 85 GLU A O 1
ATOM 680 N N . ASN A 1 86 ? -7.442 11.790 6.397 1.00 81.06 86 ASN A N 1
ATOM 681 C CA . ASN A 1 86 ? -7.621 10.354 6.323 1.00 81.06 86 ASN A CA 1
ATOM 682 C C . ASN A 1 86 ? -6.435 9.830 5.515 1.00 81.06 86 ASN A C 1
ATOM 684 O O . ASN A 1 86 ? -6.263 10.203 4.356 1.00 81.06 86 ASN A O 1
ATOM 688 N N . GLU A 1 87 ? -5.589 9.003 6.126 1.00 90.38 87 GLU A N 1
ATOM 689 C CA . GLU A 1 87 ? -4.380 8.474 5.484 1.00 90.38 87 GLU A CA 1
ATOM 690 C C . GLU A 1 87 ? -4.718 7.802 4.136 1.00 90.38 87 GLU A C 1
ATOM 692 O O . GLU A 1 87 ? -3.922 7.819 3.196 1.00 90.38 87 GLU A O 1
ATOM 697 N N . SER A 1 88 ? -5.957 7.316 4.001 1.00 90.25 88 SER A N 1
ATOM 698 C CA . SER A 1 88 ? -6.516 6.812 2.747 1.00 90.25 88 SER A CA 1
ATOM 699 C C . SER A 1 88 ? -6.687 7.894 1.668 1.00 90.25 88 SER A C 1
ATOM 701 O O . SER A 1 88 ? -6.343 7.676 0.510 1.00 90.25 88 SER A O 1
ATOM 703 N N . GLU A 1 89 ? -7.189 9.080 2.023 1.00 91.62 89 GLU A N 1
ATOM 704 C CA . GLU A 1 89 ? -7.321 10.217 1.098 1.00 91.62 89 GLU A CA 1
ATOM 705 C C . GLU A 1 89 ? -5.953 10.747 0.666 1.00 91.62 89 GLU A C 1
ATOM 707 O O . GLU A 1 89 ? -5.754 11.063 -0.510 1.00 91.62 89 GLU A O 1
ATOM 712 N N . LEU A 1 90 ? -4.989 10.799 1.592 1.00 92.75 90 LEU A N 1
ATOM 713 C CA . LEU A 1 90 ? -3.607 11.145 1.268 1.00 92.75 90 LEU A CA 1
ATOM 714 C C . LEU A 1 90 ? -3.019 10.148 0.263 1.00 92.75 90 LEU A C 1
ATOM 716 O O . LEU A 1 90 ? -2.429 10.564 -0.735 1.00 92.75 90 LEU A O 1
ATOM 720 N N . ALA A 1 91 ? -3.196 8.847 0.495 1.00 95.06 91 ALA A N 1
ATOM 721 C CA . ALA A 1 91 ? -2.726 7.809 -0.413 1.00 95.06 91 ALA A CA 1
ATOM 722 C C . ALA A 1 91 ? -3.368 7.920 -1.805 1.00 95.06 91 ALA A C 1
ATOM 724 O O . ALA A 1 91 ? -2.644 7.922 -2.801 1.00 95.06 91 ALA A O 1
ATOM 725 N N . HIS A 1 92 ? -4.690 8.100 -1.890 1.00 95.25 92 HIS A N 1
ATOM 726 C CA . HIS A 1 92 ? -5.381 8.361 -3.159 1.00 95.25 92 HIS A CA 1
ATOM 727 C C . HIS A 1 92 ? -4.813 9.594 -3.862 1.00 95.25 92 HIS A C 1
ATOM 729 O O . HIS A 1 92 ? -4.420 9.529 -5.022 1.00 95.25 92 HIS A O 1
ATOM 735 N N . ARG A 1 93 ? -4.656 10.714 -3.154 1.00 94.88 93 ARG A N 1
ATOM 736 C CA . ARG A 1 93 ? -4.108 11.942 -3.744 1.00 94.88 93 ARG A CA 1
ATOM 737 C C . ARG A 1 93 ? -2.696 11.760 -4.307 1.00 94.88 93 ARG A C 1
ATOM 739 O O . ARG A 1 93 ? -2.371 12.356 -5.333 1.00 94.88 93 ARG A O 1
ATOM 746 N N . LEU A 1 94 ? -1.842 11.009 -3.613 1.00 94.94 94 LEU A N 1
ATOM 747 C CA . LEU A 1 94 ? -0.443 10.826 -4.003 1.00 94.94 94 LEU A CA 1
ATOM 748 C C . LEU A 1 94 ? -0.267 9.761 -5.096 1.00 94.94 94 LEU A C 1
ATOM 750 O O . LEU A 1 94 ? 0.574 9.929 -5.981 1.00 94.94 94 LEU A O 1
ATOM 754 N N . PHE A 1 95 ? -1.037 8.674 -5.052 1.00 95.62 95 PHE A N 1
ATOM 755 C CA . PHE A 1 95 ? -0.775 7.472 -5.849 1.00 95.62 95 PHE A CA 1
ATOM 756 C C . PHE A 1 95 ? -1.878 7.130 -6.857 1.00 95.62 95 PHE A C 1
ATOM 758 O O . PHE A 1 95 ? -1.625 6.348 -7.778 1.00 95.62 95 PHE A O 1
ATOM 765 N N . ASP A 1 96 ? -3.078 7.698 -6.747 1.00 92.25 96 ASP A N 1
ATOM 766 C CA . ASP A 1 96 ? -4.127 7.442 -7.731 1.00 92.25 96 ASP A CA 1
ATOM 767 C C . ASP A 1 96 ? -3.808 8.111 -9.083 1.00 92.25 96 ASP A C 1
ATOM 769 O O . ASP A 1 96 ? -3.135 9.143 -9.182 1.00 92.25 96 ASP A O 1
ATOM 773 N N . GLY A 1 97 ? -4.230 7.467 -10.170 1.00 84.88 97 GLY A N 1
ATOM 774 C CA . GLY A 1 97 ? -3.978 7.921 -11.539 1.00 84.88 97 GLY A CA 1
ATOM 775 C C . GLY A 1 97 ? -2.522 7.806 -12.016 1.00 84.88 97 GLY A C 1
ATOM 776 O O . GLY A 1 97 ? -2.215 8.210 -13.140 1.00 84.88 97 GLY A O 1
ATOM 777 N N . LYS A 1 98 ? -1.607 7.235 -11.221 1.00 88.25 98 LYS A N 1
ATOM 778 C CA . LYS A 1 98 ? -0.190 7.045 -11.585 1.00 88.25 98 LYS A CA 1
ATOM 779 C C . LYS A 1 98 ? 0.091 5.649 -12.140 1.00 88.25 98 LYS A C 1
ATOM 781 O O . LYS A 1 98 ? 1.099 5.041 -11.813 1.00 88.25 98 LYS A O 1
ATOM 786 N N . ASN A 1 99 ? -0.761 5.128 -13.019 1.00 90.19 99 ASN A N 1
ATOM 787 C CA . ASN A 1 99 ? -0.649 3.752 -13.518 1.00 90.19 99 ASN A CA 1
ATOM 788 C C . ASN A 1 99 ? -0.127 3.654 -14.964 1.00 90.19 99 ASN A C 1
ATOM 790 O O . ASN A 1 99 ? -0.792 3.112 -15.846 1.00 90.19 99 ASN A O 1
ATOM 794 N N . SER A 1 100 ? 1.068 4.190 -15.233 1.00 89.38 100 SER A N 1
ATOM 795 C CA . SER A 1 100 ? 1.667 4.128 -16.580 1.00 89.38 100 SER A CA 1
ATOM 796 C C . SER A 1 100 ? 1.984 2.701 -17.044 1.00 89.38 100 SER A C 1
ATOM 798 O O . SER A 1 100 ? 1.968 2.440 -18.243 1.00 89.38 100 SER A O 1
ATOM 800 N N . ALA A 1 101 ? 2.210 1.769 -16.114 1.00 89.12 101 ALA A N 1
ATOM 801 C CA . ALA A 1 101 ? 2.464 0.365 -16.417 1.00 89.12 101 ALA A CA 1
ATOM 802 C C . ALA A 1 101 ? 1.195 -0.471 -16.690 1.00 89.12 101 ALA A C 1
ATOM 804 O O . ALA A 1 101 ? 1.304 -1.669 -16.950 1.00 89.12 101 ALA A O 1
ATOM 805 N N . ASN A 1 102 ? -0.010 0.116 -16.603 1.00 92.81 102 ASN A N 1
ATOM 806 C CA . ASN A 1 102 ? -1.277 -0.632 -16.652 1.00 92.81 102 ASN A CA 1
ATOM 807 C C . ASN A 1 102 ? -1.247 -1.867 -15.722 1.00 92.81 102 ASN A C 1
ATOM 809 O O . ASN A 1 102 ? -1.698 -2.965 -16.074 1.00 92.81 102 ASN A O 1
ATOM 813 N N . LEU A 1 103 ? -0.645 -1.672 -14.544 1.00 94.56 103 LEU A N 1
ATOM 814 C CA . LEU A 1 103 ? -0.595 -2.640 -13.466 1.00 94.56 103 LEU A CA 1
ATOM 815 C C . LEU A 1 103 ? -2.029 -2.895 -13.010 1.00 94.56 103 LEU A C 1
ATOM 817 O O . LEU A 1 103 ? -2.798 -1.954 -12.806 1.00 94.56 103 LEU A O 1
ATOM 821 N N . ARG A 1 104 ? -2.397 -4.161 -12.862 1.00 96.38 104 ARG A N 1
ATOM 822 C CA . ARG A 1 104 ? -3.669 -4.566 -12.261 1.00 96.38 104 ARG A CA 1
ATOM 823 C C . ARG A 1 104 ? -3.390 -5.402 -11.037 1.00 96.38 104 ARG A C 1
ATOM 825 O O . ARG A 1 104 ? -2.416 -6.154 -11.020 1.00 96.38 104 ARG A O 1
ATOM 832 N N . VAL A 1 105 ? -4.232 -5.236 -10.030 1.00 96.00 105 VAL A N 1
ATOM 833 C CA . VAL A 1 105 ? -4.133 -5.967 -8.777 1.00 96.00 105 VAL A CA 1
ATOM 834 C C . VAL A 1 105 ? -5.530 -6.421 -8.401 1.00 96.00 105 VAL A C 1
ATOM 836 O O . VAL A 1 105 ? -6.440 -5.600 -8.330 1.00 96.00 105 VAL A O 1
ATOM 839 N N . ASP A 1 106 ? -5.680 -7.714 -8.158 1.00 96.69 106 ASP A N 1
ATOM 840 C CA . ASP A 1 106 ? -6.917 -8.320 -7.690 1.00 96.69 106 ASP A CA 1
ATOM 841 C C . ASP A 1 106 ? -6.689 -8.936 -6.307 1.00 96.69 106 ASP A C 1
ATOM 843 O O . ASP A 1 106 ? -5.702 -9.639 -6.073 1.00 96.69 106 ASP A O 1
ATOM 847 N N . ILE A 1 107 ? -7.612 -8.666 -5.383 1.00 95.75 107 ILE A N 1
ATOM 848 C CA . ILE A 1 107 ? -7.607 -9.239 -4.035 1.00 95.75 107 ILE A CA 1
ATOM 849 C C . ILE A 1 107 ? -8.478 -10.494 -4.045 1.00 95.75 107 ILE A C 1
ATOM 851 O O . ILE A 1 107 ? -9.647 -10.450 -4.439 1.00 95.75 107 ILE A O 1
ATOM 855 N N . GLN A 1 108 ? -7.911 -11.612 -3.603 1.00 94.94 108 GLN A N 1
ATOM 856 C CA . GLN A 1 108 ? -8.592 -12.895 -3.511 1.00 94.94 108 GLN A CA 1
ATOM 857 C C . GLN A 1 108 ? -8.546 -13.438 -2.074 1.00 94.94 108 GLN A C 1
ATOM 859 O O . GLN A 1 108 ? -7.490 -13.416 -1.452 1.00 94.94 108 GLN A O 1
ATOM 864 N N . PRO A 1 109 ? -9.654 -13.975 -1.538 1.00 94.81 109 PRO A N 1
ATOM 865 C CA . PRO A 1 109 ? -10.989 -13.946 -2.131 1.00 94.81 109 PRO A CA 1
ATOM 866 C C . PRO A 1 109 ? -11.535 -12.515 -2.232 1.00 94.81 109 PRO A C 1
ATOM 868 O O . PRO A 1 109 ? -11.003 -11.589 -1.629 1.00 94.81 109 PRO A O 1
ATOM 871 N N . THR A 1 110 ? -12.582 -12.325 -3.035 1.00 95.69 110 THR A N 1
ATOM 872 C CA . THR A 1 110 ? -13.168 -10.996 -3.235 1.00 95.69 110 THR A CA 1
ATOM 873 C C . THR A 1 110 ? -13.694 -10.437 -1.902 1.00 95.69 110 THR A C 1
ATOM 875 O O . THR A 1 110 ? -14.434 -11.151 -1.218 1.00 95.69 110 THR A O 1
ATOM 878 N N . PRO A 1 111 ? -13.346 -9.189 -1.526 1.00 95.06 111 PRO A N 1
ATOM 879 C CA . PRO A 1 111 ? -13.838 -8.547 -0.307 1.00 95.06 111 PRO A CA 1
ATOM 880 C C . PRO A 1 111 ? -15.381 -8.514 -0.208 1.00 95.06 111 PRO A C 1
ATOM 882 O O . PRO A 1 111 ? -16.060 -8.520 -1.239 1.00 95.06 111 PRO A O 1
ATOM 885 N N . PRO A 1 112 ? -15.964 -8.423 1.005 1.00 96.69 112 PRO A N 1
ATOM 886 C CA . PRO A 1 112 ? -15.292 -8.182 2.282 1.00 96.69 112 PRO A CA 1
ATOM 887 C C . PRO A 1 112 ? -14.549 -9.412 2.816 1.00 96.69 112 PRO A C 1
ATOM 889 O O . PRO A 1 112 ? -15.027 -10.541 2.716 1.00 96.69 112 PRO A O 1
ATOM 892 N N . LEU A 1 113 ? -13.387 -9.179 3.421 1.00 95.69 113 LEU A N 1
ATOM 893 C CA . LEU A 1 113 ? -12.553 -10.217 4.018 1.00 95.69 113 LEU A CA 1
ATOM 894 C C . LEU A 1 113 ? -12.845 -10.351 5.515 1.00 95.69 113 LEU A C 1
ATOM 896 O O . LEU A 1 113 ? -13.007 -9.368 6.228 1.00 95.69 113 LEU A O 1
ATOM 900 N N . SER A 1 114 ? -12.905 -11.571 6.027 1.00 95.94 114 SER A N 1
ATOM 901 C CA . SER A 1 114 ? -13.063 -11.841 7.460 1.00 95.94 114 SER A CA 1
ATOM 902 C C . SER A 1 114 ? -11.725 -11.750 8.186 1.00 95.94 114 SER A C 1
ATOM 904 O O . SER A 1 114 ? -10.736 -12.210 7.636 1.00 95.94 114 SER A O 1
ATOM 906 N N . VAL A 1 115 ? -11.662 -11.233 9.417 1.00 93.75 115 VAL A N 1
ATOM 907 C CA . VAL A 1 115 ? -10.413 -11.231 10.217 1.00 93.75 115 VAL A CA 1
ATOM 908 C C . VAL A 1 115 ? -9.828 -12.643 10.348 1.00 93.75 115 VAL A C 1
ATOM 910 O O . VAL A 1 115 ? -10.537 -13.587 10.704 1.00 93.75 115 VAL A O 1
ATOM 913 N N . GLY A 1 116 ? -8.523 -12.778 10.099 1.00 91.06 116 GLY A N 1
ATOM 914 C CA . GLY A 1 116 ? -7.794 -14.048 10.107 1.00 91.06 116 GLY A CA 1
ATOM 915 C C . GLY A 1 116 ? -7.908 -14.843 8.803 1.00 91.06 116 GLY A C 1
ATOM 916 O O . GLY A 1 116 ? -7.240 -15.867 8.659 1.00 91.06 116 GLY A O 1
ATOM 917 N N . GLN A 1 117 ? -8.722 -14.381 7.851 1.00 92.69 117 GLN A N 1
ATOM 918 C CA . GLN A 1 117 ? -8.806 -14.967 6.521 1.00 92.69 117 GLN A CA 1
ATOM 919 C C . GLN A 1 117 ? -7.501 -14.735 5.763 1.00 92.69 117 GLN A C 1
ATOM 921 O O . GLN A 1 117 ? -6.904 -13.659 5.835 1.00 92.69 117 GLN A O 1
ATOM 926 N N . GLU A 1 118 ? -7.058 -15.765 5.050 1.00 91.00 118 GLU A N 1
ATOM 927 C CA . GLU A 1 118 ? -5.924 -15.659 4.141 1.00 91.00 118 GLU A CA 1
ATOM 928 C C . GLU A 1 118 ? -6.327 -14.876 2.889 1.00 91.00 118 GLU A C 1
ATOM 930 O O . GLU A 1 118 ? -7.417 -15.059 2.339 1.00 91.00 118 GLU A O 1
ATOM 935 N N . MET A 1 119 ? -5.436 -13.989 2.474 1.00 91.56 119 MET A N 1
ATOM 936 C CA . MET A 1 119 ? -5.579 -13.101 1.339 1.00 91.56 119 MET A CA 1
ATOM 937 C C . MET A 1 119 ? -4.455 -13.381 0.342 1.00 91.56 119 MET A C 1
ATOM 939 O O . MET A 1 119 ? -3.292 -13.534 0.710 1.00 91.56 119 MET A O 1
ATOM 943 N N . TYR A 1 120 ? -4.806 -13.387 -0.935 1.00 92.00 120 TYR A N 1
ATOM 944 C CA . TYR A 1 120 ? -3.894 -13.469 -2.060 1.00 92.00 120 TYR A CA 1
ATOM 945 C C . TYR A 1 120 ? -4.032 -12.204 -2.898 1.00 92.00 120 TYR A C 1
ATOM 947 O O . TYR A 1 120 ? -5.136 -11.728 -3.159 1.00 92.00 120 TYR A O 1
ATOM 955 N N . LEU A 1 121 ? -2.902 -11.666 -3.330 1.00 93.56 121 LEU A N 1
ATOM 956 C CA . LEU A 1 121 ? -2.819 -10.535 -4.239 1.00 93.56 121 LEU A CA 1
ATOM 957 C C . LEU A 1 121 ? -2.348 -11.052 -5.594 1.00 93.56 121 LEU A C 1
ATOM 959 O O . LEU A 1 121 ? -1.243 -11.587 -5.702 1.00 93.56 121 LEU A O 1
ATOM 963 N N . HIS A 1 122 ? -3.185 -10.914 -6.617 1.00 94.75 122 HIS A N 1
ATOM 964 C CA . HIS A 1 122 ? -2.859 -11.276 -7.993 1.00 94.75 122 HIS A CA 1
ATOM 965 C C . HIS A 1 122 ? -2.497 -10.015 -8.769 1.00 94.75 122 HIS A C 1
ATOM 967 O O . HIS A 1 122 ? -3.332 -9.150 -9.007 1.00 94.75 122 HIS A O 1
ATOM 973 N N . PHE A 1 123 ? -1.228 -9.899 -9.136 1.00 94.69 123 PHE A N 1
ATOM 974 C CA . PHE A 1 123 ? -0.663 -8.792 -9.889 1.00 94.69 123 PHE A CA 1
ATOM 975 C C . PHE A 1 123 ? -0.550 -9.175 -11.360 1.00 94.69 123 PHE A C 1
ATOM 977 O O . PHE A 1 123 ? -0.015 -10.233 -11.689 1.00 94.69 123 PHE A O 1
ATOM 984 N N . THR A 1 124 ? -0.968 -8.277 -12.245 1.00 95.12 124 THR A N 1
ATOM 985 C CA . THR A 1 124 ? -0.763 -8.395 -13.692 1.00 95.12 124 THR A CA 1
ATOM 986 C C . THR A 1 124 ? -0.031 -7.157 -14.192 1.00 95.12 124 THR A C 1
A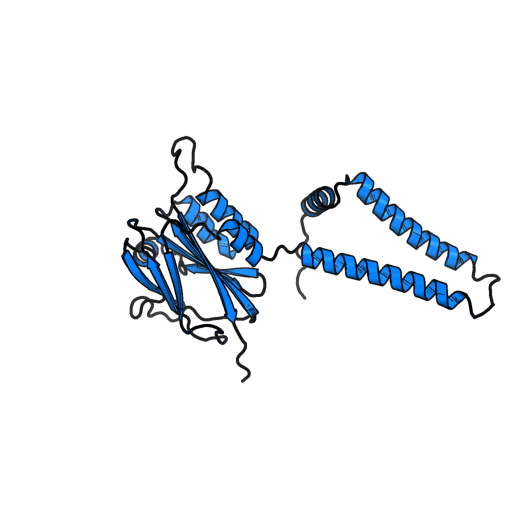TOM 988 O O . THR A 1 124 ? -0.567 -6.048 -14.120 1.00 95.12 124 THR A O 1
ATOM 991 N N . ASN A 1 125 ? 1.185 -7.332 -14.710 1.00 94.31 125 ASN A N 1
ATOM 992 C CA . ASN A 1 125 ? 1.955 -6.252 -15.321 1.00 94.31 125 ASN A CA 1
ATOM 993 C C . ASN A 1 125 ? 1.777 -6.268 -16.845 1.00 94.31 125 ASN A C 1
ATOM 995 O O . ASN A 1 125 ? 2.434 -7.039 -17.539 1.00 94.31 125 ASN A O 1
ATOM 999 N N . ASN A 1 126 ? 0.918 -5.395 -17.374 1.00 91.56 126 ASN A N 1
ATOM 1000 C CA . ASN A 1 126 ? 0.655 -5.306 -18.816 1.00 91.56 126 ASN A CA 1
ATOM 1001 C C . ASN A 1 126 ? 1.608 -4.359 -19.564 1.00 91.56 126 ASN A C 1
ATOM 1003 O O . ASN A 1 126 ? 1.369 -4.055 -20.733 1.00 91.56 126 ASN A O 1
ATOM 1007 N N . SER A 1 127 ? 2.646 -3.855 -18.897 1.00 88.94 127 SER A N 1
ATOM 1008 C CA . SER A 1 127 ? 3.663 -3.022 -19.535 1.00 88.94 127 SER A CA 1
ATOM 1009 C C . SER A 1 127 ? 4.757 -3.850 -20.202 1.00 88.94 127 SER A C 1
ATOM 1011 O O . SER A 1 127 ? 4.879 -5.060 -20.004 1.00 88.94 127 SER A O 1
ATOM 1013 N N . ASP A 1 128 ? 5.585 -3.157 -20.973 1.00 88.94 128 ASP A N 1
ATOM 1014 C CA . ASP A 1 128 ? 6.827 -3.645 -21.561 1.00 88.94 128 ASP A CA 1
ATOM 1015 C C . ASP A 1 128 ? 8.036 -3.512 -20.617 1.00 88.94 128 ASP A C 1
ATOM 1017 O O . ASP A 1 128 ? 9.149 -3.894 -20.990 1.00 88.94 128 ASP A O 1
ATOM 1021 N N . ARG A 1 129 ? 7.836 -3.024 -19.383 1.00 88.62 129 ARG A N 1
ATOM 1022 C CA . ARG A 1 129 ? 8.910 -2.825 -18.406 1.00 88.62 129 ARG A CA 1
ATOM 1023 C C . ARG A 1 129 ? 8.862 -3.820 -17.253 1.00 88.62 129 ARG A C 1
ATOM 1025 O O . ARG A 1 129 ? 7.806 -4.254 -16.793 1.00 88.62 129 ARG A O 1
ATOM 1032 N N . ASN A 1 130 ? 10.053 -4.183 -16.792 1.00 92.25 130 ASN A N 1
ATOM 1033 C CA . ASN A 1 130 ? 10.244 -4.975 -15.583 1.00 92.25 130 ASN A CA 1
ATOM 1034 C C . ASN A 1 130 ? 10.300 -4.036 -14.377 1.00 92.25 130 ASN A C 1
ATOM 1036 O O . ASN A 1 130 ? 10.718 -2.890 -14.511 1.00 92.25 130 ASN A O 1
ATOM 1040 N N . GLY A 1 131 ? 9.971 -4.541 -13.195 1.00 92.94 131 GLY A N 1
ATOM 1041 C CA . GLY A 1 131 ? 10.149 -3.764 -11.976 1.00 92.94 131 GLY A CA 1
ATOM 1042 C C . GLY A 1 131 ? 9.991 -4.596 -10.720 1.00 92.94 131 GLY A C 1
ATOM 1043 O O . GLY A 1 131 ? 9.804 -5.810 -10.771 1.00 92.94 131 GLY A O 1
ATOM 1044 N N . TYR A 1 132 ? 10.072 -3.916 -9.589 1.00 92.69 132 TYR A N 1
ATOM 1045 C CA . TYR A 1 132 ? 9.905 -4.454 -8.254 1.00 92.69 132 TYR A CA 1
ATOM 1046 C C . TYR A 1 132 ? 8.578 -3.977 -7.677 1.00 92.69 132 TYR A C 1
ATOM 1048 O O . TYR A 1 132 ? 8.267 -2.785 -7.718 1.00 92.69 132 TYR A O 1
ATOM 1056 N N . LEU A 1 133 ? 7.805 -4.913 -7.138 1.00 92.94 133 LEU A N 1
ATOM 1057 C CA . LEU A 1 133 ? 6.547 -4.622 -6.469 1.00 92.94 133 LEU A CA 1
ATOM 1058 C C . LEU A 1 133 ? 6.786 -4.248 -5.010 1.00 92.94 133 LEU A C 1
ATOM 1060 O O . LEU A 1 133 ? 7.488 -4.943 -4.276 1.00 92.94 133 LEU A O 1
ATOM 1064 N N . LEU A 1 134 ? 6.135 -3.172 -4.598 1.00 92.50 134 LEU A N 1
ATOM 1065 C CA . LEU A 1 134 ? 5.957 -2.747 -3.220 1.00 92.50 134 LEU A CA 1
ATOM 1066 C C . LEU A 1 134 ? 4.455 -2.728 -2.951 1.00 92.50 134 LEU A C 1
ATOM 1068 O O . LEU A 1 134 ? 3.689 -2.256 -3.789 1.00 92.50 134 LEU A O 1
ATOM 1072 N N . ALA A 1 135 ? 4.021 -3.242 -1.808 1.00 92.75 135 ALA A N 1
ATOM 1073 C CA . ALA A 1 135 ? 2.611 -3.247 -1.443 1.00 92.75 135 ALA A CA 1
ATOM 1074 C C . ALA A 1 135 ? 2.455 -2.935 0.037 1.00 92.75 135 ALA A C 1
ATOM 1076 O O . ALA A 1 135 ? 3.059 -3.588 0.894 1.00 92.75 135 ALA A O 1
ATOM 1077 N N . PHE A 1 136 ? 1.612 -1.952 0.316 1.00 93.62 136 PHE A N 1
ATOM 1078 C CA . PHE A 1 136 ? 1.319 -1.475 1.652 1.00 93.62 136 PHE A CA 1
ATOM 1079 C C . PHE A 1 136 ? -0.178 -1.496 1.885 1.00 93.62 136 PHE A C 1
ATOM 1081 O O . PHE A 1 136 ? -0.955 -1.154 0.998 1.00 93.62 136 PHE A O 1
ATOM 1088 N N . ASN A 1 137 ? -0.564 -1.858 3.094 1.00 94.31 137 ASN A N 1
ATOM 1089 C CA . ASN A 1 137 ? -1.925 -1.758 3.566 1.00 94.31 137 ASN A CA 1
ATOM 1090 C C . ASN A 1 137 ? -2.042 -0.595 4.543 1.00 94.31 137 ASN A C 1
ATOM 1092 O O . ASN A 1 137 ? -1.187 -0.436 5.411 1.00 94.31 137 ASN A O 1
ATOM 1096 N N . ILE A 1 138 ? -3.102 0.188 4.424 1.00 95.00 138 ILE A N 1
ATOM 1097 C CA . ILE A 1 138 ? -3.511 1.177 5.412 1.00 95.00 138 ILE A CA 1
ATOM 1098 C C . ILE A 1 138 ? -4.794 0.638 6.031 1.00 95.00 138 ILE A C 1
ATOM 1100 O O . ILE A 1 138 ? -5.818 0.527 5.354 1.00 95.00 138 ILE A O 1
ATOM 1104 N N . ASN A 1 139 ? -4.722 0.255 7.304 1.00 93.69 139 ASN A N 1
ATOM 1105 C CA . ASN A 1 139 ? -5.862 -0.341 7.994 1.00 93.69 139 ASN A CA 1
ATOM 1106 C C . ASN A 1 139 ? -6.948 0.710 8.310 1.00 93.69 139 ASN A C 1
ATOM 1108 O O . ASN A 1 139 ? -6.761 1.910 8.106 1.00 93.69 139 ASN A O 1
ATOM 1112 N N . SER A 1 140 ? -8.065 0.286 8.907 1.00 91.06 140 SER A N 1
ATOM 1113 C CA . SER A 1 140 ? -9.188 1.187 9.219 1.00 91.06 140 SER A CA 1
ATOM 1114 C C . SER A 1 140 ? -8.913 2.244 10.298 1.00 91.06 140 SER A C 1
ATOM 1116 O O . SER A 1 140 ? -9.747 3.119 10.532 1.00 91.06 140 SER A O 1
ATOM 1118 N N . LYS A 1 141 ? -7.752 2.188 10.961 1.00 90.69 141 LYS A N 1
ATOM 1119 C CA . LYS A 1 141 ? -7.246 3.231 11.867 1.00 90.69 141 LYS A CA 1
ATOM 1120 C C . LYS A 1 141 ? -6.232 4.166 11.207 1.00 90.69 141 LYS A C 1
ATOM 1122 O O . LYS A 1 141 ? -5.800 5.115 11.855 1.00 90.69 141 LYS A O 1
ATOM 1127 N N . GLY A 1 142 ? -5.857 3.912 9.956 1.00 91.06 142 GLY A N 1
ATOM 1128 C CA . GLY A 1 142 ? -4.819 4.656 9.255 1.00 91.06 142 GLY A CA 1
ATOM 1129 C C . GLY A 1 142 ? -3.399 4.147 9.514 1.00 91.06 142 GLY A C 1
ATOM 1130 O O . GLY A 1 142 ? -2.451 4.806 9.094 1.00 91.06 142 GLY A O 1
ATOM 1131 N N . ASP A 1 143 ? -3.207 3.005 10.184 1.00 91.75 143 ASP A N 1
ATOM 1132 C CA . ASP A 1 143 ? -1.862 2.458 10.396 1.00 91.75 143 ASP A CA 1
ATOM 1133 C C . ASP A 1 143 ? -1.356 1.761 9.125 1.00 91.75 143 ASP A C 1
ATOM 1135 O O . ASP A 1 143 ? -2.082 0.981 8.504 1.00 91.75 143 ASP A O 1
ATOM 1139 N N . LEU A 1 144 ? -0.091 2.008 8.776 1.00 91.88 144 LEU A N 1
ATOM 1140 C CA . LEU A 1 144 ? 0.584 1.393 7.637 1.00 91.88 144 LEU A CA 1
ATOM 1141 C C . LEU A 1 144 ? 1.175 0.021 7.997 1.00 91.88 144 LEU A C 1
ATOM 1143 O O . LEU A 1 144 ? 1.993 -0.104 8.910 1.00 91.88 144 LEU A O 1
ATOM 1147 N N . GLU A 1 145 ? 0.853 -0.996 7.207 1.00 90.56 145 GLU A N 1
ATOM 1148 C CA . GLU A 1 145 ? 1.482 -2.314 7.227 1.00 90.56 145 GLU A CA 1
ATOM 1149 C C . GLU A 1 145 ? 2.156 -2.600 5.878 1.00 90.56 145 GLU A C 1
ATOM 1151 O O . GLU A 1 145 ? 1.549 -2.468 4.819 1.00 90.56 145 GLU A O 1
ATOM 1156 N N . SER A 1 146 ? 3.422 -3.021 5.900 1.00 86.56 146 SER A N 1
ATOM 1157 C CA . SER A 1 146 ? 4.115 -3.481 4.690 1.00 86.56 146 SER A CA 1
ATOM 1158 C C . SER A 1 146 ? 3.743 -4.934 4.407 1.00 86.56 146 SER A C 1
ATOM 1160 O O . SER A 1 146 ? 4.128 -5.833 5.157 1.00 86.56 146 SER A O 1
ATOM 1162 N N . PHE A 1 147 ? 3.017 -5.179 3.316 1.00 84.00 147 PHE A N 1
ATOM 1163 C CA . PHE A 1 147 ? 2.803 -6.534 2.804 1.00 84.00 147 PHE A CA 1
ATOM 1164 C C . PHE A 1 147 ? 4.008 -7.002 1.999 1.00 84.00 147 PHE A C 1
ATOM 1166 O O . PHE A 1 147 ? 4.410 -8.163 2.088 1.00 84.00 147 PHE A O 1
ATOM 1173 N N . ILE A 1 148 ? 4.599 -6.092 1.225 1.00 84.31 148 ILE A N 1
ATOM 1174 C CA . ILE A 1 148 ? 5.687 -6.388 0.308 1.00 84.31 148 ILE A CA 1
ATOM 1175 C C . ILE A 1 148 ? 6.700 -5.230 0.344 1.00 84.31 148 ILE A C 1
ATOM 1177 O O . ILE A 1 148 ? 6.364 -4.134 -0.110 1.00 84.31 148 ILE A O 1
ATOM 1181 N N . PRO A 1 149 ? 7.943 -5.457 0.814 1.00 73.81 149 PRO A N 1
ATOM 1182 C CA . PRO A 1 149 ? 8.466 -6.694 1.410 1.00 73.81 149 PRO A CA 1
ATOM 1183 C C . PRO A 1 149 ? 7.995 -6.935 2.855 1.00 73.81 149 PRO A C 1
ATOM 1185 O O . PRO A 1 149 ? 7.835 -5.992 3.630 1.00 73.81 149 PRO A O 1
ATOM 1188 N N . LYS A 1 150 ? 7.859 -8.215 3.240 1.00 71.38 150 LYS A N 1
ATOM 1189 C CA . LYS A 1 150 ? 7.561 -8.638 4.624 1.00 71.38 150 LYS A CA 1
ATOM 1190 C C . LYS A 1 150 ? 8.812 -8.955 5.455 1.00 71.38 150 LYS A C 1
ATOM 1192 O O . LYS A 1 150 ? 8.784 -8.834 6.677 1.00 71.38 150 LYS A O 1
ATOM 1197 N N . THR A 1 151 ? 9.918 -9.347 4.812 1.00 65.88 151 THR A N 1
ATOM 1198 C CA . THR A 1 151 ? 11.200 -9.636 5.479 1.00 65.88 151 THR A CA 1
ATOM 1199 C C . THR A 1 151 ? 12.345 -8.815 4.912 1.00 65.88 151 THR A C 1
ATOM 1201 O O . THR A 1 151 ? 12.328 -8.385 3.762 1.00 65.88 151 THR A O 1
ATOM 1204 N N . LEU A 1 152 ? 13.353 -8.590 5.757 1.00 59.28 152 LEU A N 1
ATOM 1205 C CA . LEU A 1 152 ? 14.461 -7.673 5.487 1.00 59.28 152 LEU A CA 1
ATOM 1206 C C . LEU A 1 152 ? 15.696 -8.371 4.885 1.00 59.28 152 LEU A C 1
ATOM 1208 O O . LEU A 1 152 ? 16.777 -7.781 4.855 1.00 59.28 152 LEU A O 1
ATOM 1212 N N . ASN A 1 153 ? 15.573 -9.622 4.417 1.00 69.94 153 ASN A N 1
ATOM 1213 C CA . ASN A 1 153 ? 16.683 -10.334 3.777 1.00 69.94 153 ASN A CA 1
ATOM 1214 C C . ASN A 1 153 ? 16.806 -9.920 2.299 1.00 69.94 153 ASN A C 1
ATOM 1216 O O . ASN A 1 153 ? 16.202 -10.517 1.407 1.00 69.94 153 ASN A O 1
ATOM 1220 N N . LEU A 1 154 ? 17.579 -8.857 2.056 1.00 66.56 154 LEU A N 1
ATOM 1221 C CA . LEU A 1 154 ? 17.670 -8.140 0.778 1.00 66.56 154 LEU A CA 1
ATOM 1222 C C . LEU A 1 154 ? 17.905 -9.026 -0.472 1.00 66.56 154 LEU A C 1
ATOM 1224 O O . LEU A 1 154 ? 17.231 -8.799 -1.476 1.00 66.56 154 LEU A O 1
ATOM 1228 N N . PRO A 1 155 ? 18.806 -10.034 -0.466 1.00 67.88 155 PRO A N 1
ATOM 1229 C CA . PRO A 1 155 ? 19.073 -10.841 -1.661 1.00 67.88 155 PRO A CA 1
ATOM 1230 C C . PRO A 1 155 ? 17.924 -11.784 -2.044 1.00 67.88 155 PRO A C 1
ATOM 1232 O O . PRO A 1 155 ? 17.669 -11.986 -3.230 1.00 67.88 155 PRO A O 1
ATOM 1235 N N . GLU A 1 156 ? 17.229 -12.356 -1.056 1.00 66.19 156 GLU A N 1
ATOM 1236 C CA . GLU A 1 156 ? 16.027 -13.167 -1.290 1.00 66.19 156 GLU A CA 1
ATOM 1237 C C . GLU A 1 156 ? 14.875 -12.289 -1.765 1.00 66.19 156 GLU A C 1
ATOM 1239 O O . GLU A 1 156 ? 14.224 -12.601 -2.759 1.00 66.19 156 GLU A O 1
ATOM 1244 N N . MET A 1 157 ? 14.684 -11.146 -1.103 1.00 69.50 157 MET A N 1
ATOM 1245 C CA . MET A 1 157 ? 13.647 -10.170 -1.415 1.00 69.50 157 MET A CA 1
ATOM 1246 C C . MET A 1 157 ? 13.657 -9.785 -2.900 1.00 69.50 157 MET A C 1
ATOM 1248 O O . MET A 1 157 ? 12.645 -9.936 -3.580 1.00 69.50 157 MET A O 1
ATOM 1252 N N . LEU A 1 158 ? 14.805 -9.360 -3.440 1.00 69.69 158 LEU A N 1
ATOM 1253 C CA . LEU A 1 158 ? 14.897 -8.873 -4.823 1.00 69.69 158 LEU A CA 1
ATOM 1254 C C . LEU A 1 158 ? 14.413 -9.888 -5.866 1.00 69.69 158 LEU A C 1
ATOM 1256 O O . LEU A 1 158 ? 13.868 -9.486 -6.891 1.00 69.69 158 LEU A O 1
ATOM 1260 N N . ARG A 1 159 ? 14.573 -11.193 -5.615 1.00 70.25 159 ARG A N 1
ATOM 1261 C CA . ARG A 1 159 ? 14.131 -12.230 -6.557 1.00 70.25 159 ARG A CA 1
ATOM 1262 C C . ARG A 1 159 ? 12.618 -12.405 -6.585 1.00 70.25 159 ARG A C 1
ATOM 1264 O O . ARG A 1 159 ? 12.077 -12.668 -7.652 1.00 70.25 159 ARG A O 1
ATOM 1271 N N . TYR A 1 160 ? 11.953 -12.271 -5.441 1.00 69.56 160 TYR A N 1
ATOM 1272 C CA . TYR A 1 160 ? 10.514 -12.526 -5.329 1.00 69.56 160 TYR A CA 1
ATOM 1273 C C . TYR A 1 160 ? 9.660 -11.286 -5.590 1.00 69.56 160 TYR A C 1
ATOM 1275 O O . TYR A 1 160 ? 8.496 -11.412 -5.954 1.00 69.56 160 TYR A O 1
ATOM 1283 N N . LEU A 1 161 ? 10.238 -10.093 -5.430 1.00 79.62 161 LEU A N 1
ATOM 1284 C CA . LEU A 1 161 ? 9.546 -8.835 -5.709 1.00 79.62 161 LEU A CA 1
ATOM 1285 C C . LEU A 1 161 ? 9.535 -8.466 -7.189 1.00 79.62 161 LEU A C 1
ATOM 1287 O O . LEU A 1 161 ? 8.752 -7.608 -7.594 1.00 79.62 161 LEU A O 1
ATOM 1291 N N . GLN A 1 162 ? 10.427 -9.059 -7.984 1.00 88.50 162 GLN A N 1
ATOM 1292 C CA . GLN A 1 162 ? 10.564 -8.687 -9.379 1.00 88.50 162 GLN A CA 1
ATOM 1293 C C . GLN A 1 162 ? 9.430 -9.289 -10.215 1.00 88.50 162 GLN A C 1
ATOM 1295 O O . GLN A 1 162 ? 9.305 -10.508 -10.332 1.00 88.50 162 GLN A O 1
ATOM 1300 N N . ILE A 1 163 ? 8.647 -8.426 -10.854 1.00 90.50 163 ILE A N 1
ATOM 1301 C CA . ILE A 1 163 ? 7.659 -8.803 -11.863 1.00 90.50 163 ILE A CA 1
ATOM 1302 C C . ILE A 1 163 ? 8.168 -8.372 -13.237 1.00 90.50 163 ILE A C 1
ATOM 1304 O O . ILE A 1 163 ? 8.613 -7.237 -13.441 1.00 90.50 163 ILE A O 1
ATOM 1308 N N . ARG A 1 164 ? 8.154 -9.301 -14.193 1.00 92.25 164 ARG A N 1
ATOM 1309 C CA . ARG A 1 164 ? 8.574 -9.016 -15.566 1.00 92.25 164 ARG A CA 1
ATOM 1310 C C . ARG A 1 164 ? 7.449 -8.380 -16.375 1.00 92.25 164 ARG A C 1
ATOM 1312 O O . ARG A 1 164 ? 6.277 -8.450 -16.005 1.00 92.25 164 ARG A O 1
ATOM 1319 N N . ALA A 1 165 ? 7.820 -7.770 -17.491 1.00 92.00 165 ALA A N 1
ATOM 1320 C CA . ALA A 1 165 ? 6.887 -7.319 -18.513 1.00 92.00 165 ALA A CA 1
ATOM 1321 C C . ALA A 1 165 ? 5.965 -8.469 -18.961 1.00 92.00 165 ALA A C 1
ATOM 1323 O O . ALA A 1 165 ? 6.439 -9.576 -19.233 1.00 92.00 165 ALA A O 1
ATOM 1324 N N . GLY A 1 166 ? 4.656 -8.217 -19.010 1.00 91.12 166 GLY A N 1
ATOM 1325 C CA . GLY A 1 166 ? 3.636 -9.206 -19.379 1.00 91.12 166 GLY A CA 1
ATOM 1326 C C . GLY A 1 166 ? 3.448 -10.359 -18.385 1.00 91.12 166 GLY A C 1
ATOM 1327 O O . GLY A 1 166 ? 2.746 -11.316 -18.704 1.00 91.12 166 GLY A O 1
ATOM 1328 N N . GLN A 1 167 ? 4.097 -10.320 -17.218 1.00 93.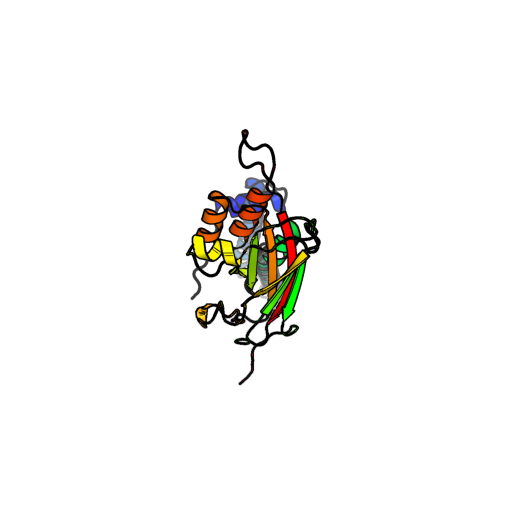00 167 GLN A N 1
ATOM 1329 C CA . GLN A 1 167 ? 4.023 -11.394 -16.233 1.00 93.00 167 GLN A CA 1
ATOM 1330 C C . GLN A 1 167 ? 2.844 -11.194 -15.275 1.00 93.00 167 GLN A C 1
ATOM 1332 O O . GLN A 1 167 ? 2.512 -10.074 -14.878 1.00 93.00 167 GLN A O 1
ATOM 1337 N N . GLU A 1 168 ? 2.280 -12.319 -14.843 1.00 93.12 168 GLU A N 1
ATOM 1338 C CA . GLU A 1 168 ? 1.390 -12.400 -13.693 1.00 93.12 168 GLU A CA 1
ATOM 1339 C C . GLU A 1 168 ? 2.123 -12.961 -12.470 1.00 93.12 168 GLU A C 1
ATOM 1341 O O . GLU A 1 168 ? 2.978 -13.849 -12.572 1.00 93.12 168 GLU A O 1
ATOM 1346 N N . LEU A 1 169 ? 1.783 -12.440 -11.296 1.00 90.44 169 LEU A N 1
ATOM 1347 C CA . LEU A 1 169 ? 2.356 -12.849 -10.023 1.00 90.44 169 LEU A CA 1
ATOM 1348 C C . LEU A 1 169 ? 1.252 -12.964 -8.977 1.00 90.44 169 LEU A C 1
ATOM 1350 O O . LEU A 1 169 ? 0.444 -12.056 -8.845 1.00 90.44 169 LEU A O 1
ATOM 1354 N N . VAL A 1 170 ? 1.233 -14.047 -8.205 1.00 89.38 170 VAL A N 1
ATOM 1355 C CA . VAL A 1 170 ? 0.314 -14.207 -7.067 1.00 89.38 170 VAL A CA 1
ATOM 1356 C C . VAL A 1 170 ? 1.129 -14.239 -5.782 1.00 89.38 170 VAL A C 1
ATOM 1358 O O . VAL A 1 170 ? 2.119 -14.967 -5.712 1.00 89.38 170 VAL A O 1
ATOM 1361 N N . ILE A 1 171 ? 0.741 -13.448 -4.780 1.00 86.75 171 ILE A N 1
ATOM 1362 C CA . ILE A 1 171 ? 1.411 -13.382 -3.474 1.00 86.75 171 ILE A CA 1
ATOM 1363 C C . ILE A 1 171 ? 0.390 -13.631 -2.356 1.00 86.75 171 ILE A C 1
ATOM 1365 O O . ILE A 1 171 ? -0.632 -12.951 -2.338 1.00 86.75 171 ILE A O 1
ATOM 1369 N N . PRO A 1 172 ? 0.672 -14.531 -1.398 1.00 82.94 172 PRO A N 1
ATOM 1370 C CA . PRO A 1 172 ? 1.861 -15.389 -1.336 1.00 82.94 172 PRO A CA 1
ATOM 1371 C C . PRO A 1 172 ? 1.881 -16.456 -2.452 1.00 82.94 172 PRO A C 1
ATOM 1373 O O . PRO A 1 172 ? 0.846 -17.001 -2.824 1.00 82.94 172 PRO A O 1
ATOM 1376 N N . GLN A 1 173 ? 3.069 -16.758 -2.994 1.00 76.50 173 GLN A N 1
ATOM 1377 C CA . GLN A 1 173 ? 3.278 -17.886 -3.914 1.00 76.50 173 GLN A CA 1
ATOM 1378 C C . GLN A 1 173 ? 3.266 -19.228 -3.151 1.00 76.50 173 GLN A C 1
ATOM 1380 O O . GLN A 1 173 ? 4.075 -19.407 -2.228 1.00 76.50 173 GLN A O 1
ATOM 1385 N N . PRO A 1 174 ? 2.435 -20.207 -3.555 1.00 69.50 174 PRO A N 1
ATOM 1386 C CA . PRO A 1 174 ? 2.455 -21.550 -2.975 1.00 69.50 174 PRO A CA 1
ATOM 1387 C C . PRO A 1 174 ? 3.838 -22.212 -3.107 1.00 69.50 174 PRO A C 1
ATOM 1389 O O . PRO A 1 174 ? 4.438 -22.179 -4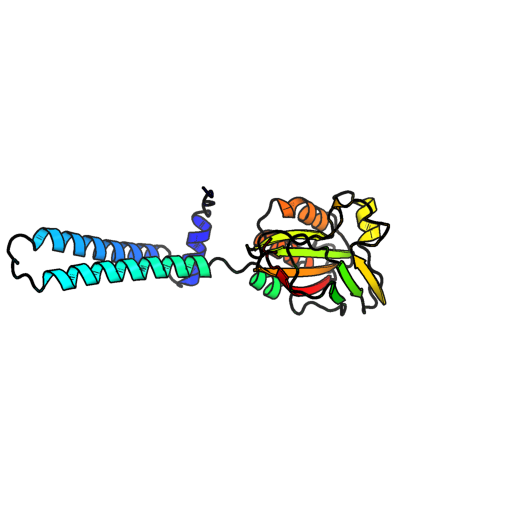.179 1.00 69.50 174 PRO A O 1
ATOM 1392 N N . GLY A 1 175 ? 4.351 -22.814 -2.028 1.00 64.31 175 GLY A N 1
ATOM 1393 C CA . GLY A 1 175 ? 5.634 -23.543 -2.015 1.00 64.31 175 GLY A CA 1
ATOM 1394 C C . GLY A 1 175 ? 6.901 -22.676 -1.945 1.00 64.31 175 GLY A C 1
ATOM 1395 O O . GLY A 1 175 ? 7.994 -23.203 -1.771 1.00 64.31 175 GLY A O 1
ATOM 1396 N N . VAL A 1 176 ? 6.775 -21.350 -2.059 1.00 63.12 176 VAL A N 1
ATOM 1397 C CA . VAL A 1 176 ? 7.882 -20.394 -1.844 1.00 63.12 176 VAL A CA 1
ATOM 1398 C C . VAL A 1 176 ? 7.761 -19.738 -0.472 1.00 63.12 176 VAL A C 1
ATOM 1400 O O . VAL A 1 176 ? 8.749 -19.552 0.232 1.00 63.12 176 VAL A O 1
ATOM 1403 N N . TYR A 1 177 ? 6.529 -19.443 -0.066 1.00 58.34 177 TYR A N 1
ATOM 1404 C CA . TYR A 1 177 ? 6.190 -18.871 1.231 1.00 58.34 177 TYR A CA 1
ATOM 1405 C C . TYR A 1 177 ? 5.584 -19.945 2.143 1.00 58.34 177 TYR A C 1
ATOM 1407 O O . TYR A 1 177 ? 4.463 -19.804 2.620 1.00 58.34 177 TYR A O 1
ATOM 1415 N N . GLU A 1 178 ? 6.298 -21.058 2.343 1.00 54.84 178 GLU A N 1
ATOM 1416 C CA . GLU A 1 178 ? 5.819 -22.167 3.191 1.00 54.84 178 GLU A CA 1
ATOM 1417 C C . GLU A 1 178 ? 5.791 -21.824 4.685 1.00 54.84 178 GLU A C 1
ATOM 1419 O O . GLU A 1 178 ? 5.145 -22.517 5.470 1.00 54.84 178 GLU A O 1
ATOM 1424 N N . ASP A 1 179 ? 6.476 -20.756 5.093 1.00 58.44 179 ASP A N 1
ATOM 1425 C CA . ASP A 1 179 ? 6.397 -20.283 6.465 1.00 58.44 179 ASP A CA 1
ATOM 1426 C C . ASP A 1 179 ? 5.091 -19.471 6.651 1.00 58.44 179 ASP A C 1
ATOM 1428 O O . ASP A 1 179 ? 4.878 -18.465 5.966 1.00 58.44 179 ASP A O 1
ATOM 1432 N N . PRO A 1 180 ? 4.194 -19.883 7.571 1.00 55.31 180 PRO A N 1
ATOM 1433 C CA . PRO A 1 180 ? 2.929 -19.195 7.830 1.00 55.31 180 PRO A CA 1
ATOM 1434 C C . PRO A 1 180 ? 3.105 -17.732 8.265 1.00 55.31 180 PRO A C 1
ATOM 1436 O O . PRO A 1 180 ? 2.162 -16.947 8.176 1.00 55.31 180 PRO A O 1
ATOM 1439 N N . LEU A 1 181 ? 4.311 -17.313 8.669 1.00 54.09 181 LEU A N 1
ATOM 1440 C CA . LEU A 1 181 ? 4.643 -15.902 8.870 1.00 54.09 181 LEU A CA 1
ATOM 1441 C C . LEU A 1 181 ? 4.561 -15.075 7.585 1.00 54.09 181 LEU A C 1
ATOM 1443 O O . LEU A 1 181 ? 4.461 -13.853 7.679 1.00 54.09 181 LEU A O 1
ATOM 1447 N N . TYR A 1 182 ? 4.565 -15.688 6.402 1.00 62.97 182 TYR A N 1
ATOM 1448 C CA . TYR A 1 182 ? 4.504 -15.004 5.111 1.00 62.97 182 TYR A CA 1
ATOM 1449 C C . TYR A 1 182 ? 3.108 -14.945 4.494 1.00 62.97 182 TYR A C 1
ATOM 1451 O O . TYR A 1 182 ? 2.893 -14.114 3.613 1.00 62.97 182 TYR A O 1
ATOM 1459 N N . GLY A 1 183 ? 2.146 -15.717 5.010 1.00 72.69 183 GLY A N 1
ATOM 1460 C CA . GLY A 1 183 ? 0.739 -15.587 4.634 1.00 72.69 183 GLY A CA 1
ATOM 1461 C C . GLY A 1 183 ? 0.244 -14.157 4.856 1.00 72.69 183 GLY A C 1
ATOM 1462 O O . GLY A 1 183 ? 0.537 -13.539 5.890 1.00 72.69 183 GLY A O 1
ATOM 1463 N N . LEU A 1 184 ? -0.458 -13.583 3.880 1.00 85.50 184 LEU A N 1
ATOM 1464 C CA . LEU A 1 184 ? -1.157 -12.318 4.086 1.00 85.50 184 LEU A CA 1
ATOM 1465 C C . LEU A 1 184 ? -2.480 -12.665 4.760 1.00 85.50 184 LEU A C 1
ATOM 1467 O O . LEU A 1 184 ? -3.351 -13.276 4.156 1.00 85.50 184 LEU A O 1
ATOM 1471 N N . HIS A 1 185 ? -2.600 -12.329 6.038 1.00 89.12 185 HIS A N 1
ATOM 1472 C CA . HIS A 1 185 ? -3.830 -12.525 6.791 1.00 89.12 185 HIS A CA 1
ATOM 1473 C C . HIS A 1 185 ? -4.396 -11.167 7.145 1.00 89.12 185 HIS A C 1
ATOM 1475 O O . HIS A 1 185 ? -3.655 -10.285 7.587 1.00 89.12 185 HIS A O 1
ATOM 1481 N N . THR A 1 186 ? -5.705 -11.021 7.000 1.00 89.81 186 THR A N 1
ATOM 1482 C CA . THR A 1 186 ? -6.409 -9.843 7.500 1.00 89.81 186 THR A CA 1
ATOM 1483 C C . THR A 1 186 ? -6.335 -9.788 9.021 1.00 89.81 186 THR A C 1
ATOM 1485 O O . THR A 1 186 ? -6.394 -10.808 9.721 1.00 89.81 186 THR A O 1
ATOM 1488 N N . LYS A 1 187 ? -6.196 -8.578 9.553 1.00 90.06 187 LYS A N 1
ATOM 1489 C CA . LYS A 1 187 ? -6.022 -8.327 10.984 1.00 90.06 187 LYS A CA 1
ATOM 1490 C C . LYS A 1 187 ? -7.054 -7.320 11.460 1.00 90.06 187 LYS A C 1
ATOM 1492 O O . LYS A 1 187 ? -7.673 -6.618 10.676 1.00 90.06 187 LYS A O 1
ATOM 1497 N N . GLU A 1 188 ? -7.228 -7.261 12.773 1.00 89.94 188 GLU A N 1
ATOM 1498 C CA . GLU A 1 188 ? -7.895 -6.117 13.388 1.00 89.94 188 GLU A CA 1
ATOM 1499 C C . GLU A 1 188 ? -7.022 -4.861 13.218 1.00 89.94 188 GLU A C 1
ATOM 1501 O O . GLU A 1 188 ? -5.791 -4.971 13.287 1.00 89.94 188 GLU A O 1
ATOM 1506 N N . PRO A 1 189 ? -7.612 -3.662 13.088 1.00 89.69 189 PRO A N 1
ATOM 1507 C CA . PRO A 1 189 ? -9.039 -3.341 13.203 1.00 89.69 189 PRO A CA 1
ATOM 1508 C C . PRO A 1 189 ? -9.854 -3.619 11.928 1.00 89.69 189 PRO A C 1
ATOM 1510 O O . PRO A 1 189 ? -9.404 -3.354 10.824 1.00 89.69 189 PRO A O 1
ATOM 1513 N N . THR A 1 190 ? -11.104 -4.059 12.085 1.00 90.56 190 THR A N 1
ATOM 1514 C CA . THR A 1 190 ? -12.063 -4.163 10.965 1.00 90.56 190 THR A CA 1
ATOM 1515 C C . THR A 1 190 ? -12.519 -2.796 10.460 1.00 90.56 190 THR A C 1
ATOM 1517 O O . THR A 1 190 ? -12.567 -1.835 11.232 1.00 90.56 190 THR A O 1
ATOM 1520 N N . GLY A 1 191 ? -12.939 -2.707 9.202 1.00 92.88 191 GLY A N 1
ATOM 1521 C CA . GLY A 1 191 ? -13.463 -1.485 8.599 1.00 92.88 191 GLY A CA 1
ATOM 1522 C C . GLY A 1 191 ? -13.058 -1.347 7.137 1.00 92.88 191 GLY A C 1
ATOM 1523 O O . GLY A 1 191 ? -12.754 -2.340 6.481 1.00 92.88 191 GLY A O 1
ATOM 1524 N N . GLN A 1 192 ? -13.101 -0.111 6.644 1.00 94.81 192 GLN A N 1
ATOM 1525 C CA . GLN A 1 192 ? -12.556 0.250 5.339 1.00 94.81 192 GLN A CA 1
ATOM 1526 C C . GLN A 1 192 ? -11.029 0.268 5.424 1.00 94.81 192 GLN A C 1
ATOM 1528 O O . GLN A 1 192 ? -10.481 0.858 6.351 1.00 94.81 192 GLN A O 1
ATOM 1533 N N . GLU A 1 193 ? -10.367 -0.365 4.469 1.00 95.00 193 GLU A N 1
ATOM 1534 C CA . GLU A 1 193 ? -8.913 -0.438 4.356 1.00 95.00 193 GLU A CA 1
ATOM 1535 C C . GLU A 1 193 ? -8.484 -0.069 2.935 1.00 95.00 193 GLU A C 1
ATOM 1537 O O . GLU A 1 193 ? -9.285 -0.101 1.994 1.00 95.00 193 GLU A O 1
ATOM 1542 N N . LEU A 1 194 ? -7.208 0.277 2.784 1.00 96.25 194 LEU A N 1
ATOM 1543 C CA . LEU A 1 194 ? -6.640 0.703 1.514 1.00 96.25 194 LEU A CA 1
ATOM 1544 C C . LEU A 1 194 ? -5.356 -0.060 1.204 1.00 96.25 194 LEU A C 1
ATOM 1546 O O . LEU A 1 194 ? -4.390 -0.008 1.962 1.00 96.25 194 LEU A O 1
ATOM 1550 N N . LEU A 1 195 ? -5.313 -0.709 0.046 1.00 96.50 195 LEU A N 1
ATOM 1551 C CA . LEU A 1 195 ? -4.108 -1.317 -0.496 1.00 96.50 195 LEU A CA 1
ATOM 1552 C C . LEU A 1 195 ? -3.447 -0.352 -1.488 1.00 96.50 195 LEU A C 1
ATOM 1554 O O . LEU A 1 195 ? -4.037 0.009 -2.504 1.00 96.50 195 LEU A O 1
ATOM 1558 N N . VAL A 1 196 ? -2.198 0.019 -1.222 1.00 97.06 196 VAL A N 1
ATOM 1559 C CA . VAL A 1 196 ? -1.352 0.813 -2.117 1.00 97.06 196 VAL A CA 1
ATOM 1560 C C . VAL A 1 196 ? -0.283 -0.098 -2.703 1.00 97.06 196 VAL A C 1
ATOM 1562 O O . VAL A 1 196 ? 0.587 -0.590 -1.985 1.00 97.06 196 VAL A O 1
ATOM 1565 N N . VAL A 1 197 ? -0.329 -0.312 -4.014 1.00 96.25 197 VAL A N 1
ATOM 1566 C CA . VAL A 1 197 ? 0.655 -1.114 -4.748 1.00 96.25 197 VAL A CA 1
ATOM 1567 C C . VAL A 1 197 ? 1.458 -0.213 -5.662 1.00 96.25 197 VAL A C 1
ATOM 1569 O O . VAL A 1 197 ? 0.892 0.601 -6.384 1.00 96.25 197 VAL A O 1
ATOM 1572 N N . ILE A 1 198 ? 2.776 -0.378 -5.655 1.00 95.75 198 ILE A N 1
ATOM 1573 C CA . ILE A 1 198 ? 3.716 0.428 -6.426 1.00 95.75 198 ILE A CA 1
ATOM 1574 C C . ILE A 1 198 ? 4.674 -0.503 -7.169 1.00 95.75 198 ILE A C 1
ATOM 1576 O O . ILE A 1 198 ? 5.289 -1.380 -6.571 1.00 95.75 198 ILE A O 1
ATOM 1580 N N . LEU A 1 199 ? 4.813 -0.301 -8.475 1.00 95.25 199 LEU A N 1
ATOM 1581 C CA . LEU A 1 199 ? 5.823 -0.923 -9.320 1.00 95.25 199 LEU A CA 1
ATOM 1582 C C . LEU A 1 199 ? 6.929 0.095 -9.587 1.00 95.25 199 LEU A C 1
ATOM 1584 O O . LEU A 1 199 ? 6.667 1.118 -10.218 1.00 95.25 199 LEU A O 1
ATOM 1588 N N . VAL A 1 200 ? 8.149 -0.193 -9.142 1.00 93.94 200 VAL A N 1
ATOM 1589 C CA . VAL A 1 200 ? 9.329 0.657 -9.361 1.00 93.94 200 VAL A CA 1
ATOM 1590 C C . VAL A 1 200 ? 10.350 -0.070 -10.220 1.00 93.94 200 VAL A C 1
ATOM 1592 O O . VAL A 1 200 ? 10.583 -1.259 -10.025 1.00 93.94 200 VAL A O 1
ATOM 1595 N N . ASP A 1 201 ? 10.985 0.620 -11.157 1.00 90.94 201 ASP A N 1
ATOM 1596 C CA . ASP A 1 201 ? 11.926 -0.040 -12.072 1.00 90.94 201 ASP A CA 1
ATOM 1597 C C . ASP A 1 201 ? 13.215 -0.476 -11.353 1.00 90.94 201 ASP A C 1
ATOM 1599 O O . ASP A 1 201 ? 13.809 -1.506 -11.679 1.00 90.94 201 ASP A O 1
ATOM 1603 N N . GLU A 1 202 ? 13.608 0.264 -10.311 1.00 88.31 202 GLU A N 1
ATOM 1604 C CA . GLU A 1 202 ? 14.804 -0.000 -9.518 1.00 88.31 202 GLU A CA 1
ATOM 1605 C C . GLU A 1 202 ? 14.581 0.257 -8.020 1.00 88.31 202 GLU A C 1
ATOM 1607 O O . GLU A 1 202 ? 13.959 1.241 -7.614 1.00 88.31 202 GLU A O 1
ATOM 1612 N N . LEU A 1 203 ? 15.137 -0.627 -7.184 1.00 87.12 203 LEU A N 1
ATOM 1613 C CA . LEU A 1 203 ? 15.189 -0.468 -5.731 1.00 87.12 203 LEU A CA 1
ATOM 1614 C C . LEU A 1 203 ? 16.513 0.178 -5.316 1.00 87.12 203 LEU A C 1
ATOM 1616 O O . LEU A 1 203 ? 17.511 -0.510 -5.095 1.00 87.12 203 LEU A O 1
ATOM 1620 N N . THR A 1 204 ? 16.519 1.502 -5.173 1.00 86.56 204 THR A N 1
ATOM 1621 C CA . THR A 1 204 ? 17.713 2.224 -4.713 1.00 86.56 204 THR A CA 1
ATOM 1622 C C . THR A 1 204 ? 17.963 2.004 -3.220 1.00 86.56 204 THR A C 1
ATOM 1624 O O . THR A 1 204 ? 17.052 1.703 -2.443 1.00 86.56 204 THR A O 1
ATOM 1627 N N . SER A 1 205 ? 19.211 2.181 -2.780 1.00 84.00 205 SER A N 1
ATOM 1628 C CA . SER A 1 205 ? 19.586 2.023 -1.366 1.00 84.00 205 SER A CA 1
ATOM 1629 C C . SER A 1 205 ? 18.809 2.967 -0.439 1.00 84.00 205 SER A C 1
ATOM 1631 O O . SER A 1 205 ? 18.466 2.597 0.683 1.00 84.00 205 SER A O 1
ATOM 1633 N N . GLU A 1 206 ? 18.480 4.166 -0.917 1.00 87.00 206 GLU A N 1
ATOM 1634 C CA . GLU A 1 206 ? 17.654 5.140 -0.205 1.00 87.00 206 GLU A CA 1
ATOM 1635 C C . GLU A 1 206 ? 16.207 4.671 -0.060 1.00 87.00 206 GLU A C 1
ATOM 1637 O O . GLU A 1 206 ? 15.643 4.769 1.029 1.00 87.00 206 GLU A O 1
ATOM 1642 N N . LEU A 1 207 ? 15.621 4.109 -1.121 1.00 88.06 207 LEU A N 1
ATOM 1643 C CA . LEU A 1 207 ? 14.277 3.539 -1.065 1.00 88.06 207 LEU A CA 1
ATOM 1644 C C . LEU A 1 207 ? 14.223 2.380 -0.066 1.00 88.06 207 LEU A C 1
ATOM 1646 O O . LEU A 1 207 ? 13.341 2.340 0.786 1.00 88.06 207 LEU A O 1
ATOM 1650 N N . VAL A 1 208 ? 15.225 1.498 -0.090 1.00 86.50 208 VAL A N 1
ATOM 1651 C CA . VAL A 1 208 ? 15.360 0.414 0.892 1.00 86.50 208 VAL A CA 1
ATOM 1652 C C . VAL A 1 208 ? 15.398 0.967 2.320 1.00 86.50 208 VAL A C 1
ATOM 1654 O O . VAL A 1 208 ? 14.661 0.480 3.170 1.00 86.50 208 VAL A O 1
ATOM 1657 N N . LYS A 1 209 ? 16.188 2.011 2.609 1.00 87.12 209 LYS A N 1
ATOM 1658 C CA . LYS A 1 209 ? 16.239 2.616 3.957 1.00 87.12 209 LYS A CA 1
ATOM 1659 C C . LYS A 1 209 ? 14.875 3.120 4.432 1.00 87.12 209 LYS A C 1
ATOM 1661 O O . LYS A 1 209 ? 14.551 2.942 5.609 1.00 87.12 209 LYS A O 1
ATOM 1666 N N . VAL A 1 210 ? 14.088 3.726 3.539 1.00 89.75 210 VAL A N 1
ATOM 1667 C CA . VAL A 1 210 ? 12.718 4.167 3.845 1.00 89.75 210 VAL A CA 1
ATOM 1668 C C . VAL A 1 210 ? 11.847 2.963 4.198 1.00 89.75 210 VAL A C 1
ATOM 1670 O O . VAL A 1 210 ? 11.236 2.959 5.262 1.00 89.75 210 VAL A O 1
ATOM 1673 N N . LEU A 1 211 ? 11.869 1.901 3.386 1.00 87.12 211 LEU A N 1
ATOM 1674 C CA . LEU A 1 211 ? 11.109 0.669 3.644 1.00 87.12 211 LEU A CA 1
ATOM 1675 C C . LEU A 1 211 ? 11.476 0.024 4.990 1.00 87.12 211 LEU A C 1
ATOM 1677 O O . LEU A 1 211 ? 10.597 -0.395 5.738 1.00 87.12 211 LEU A O 1
ATOM 1681 N N . LEU A 1 212 ? 12.767 -0.006 5.336 1.00 84.38 212 LEU A N 1
ATOM 1682 C CA . LEU A 1 212 ? 13.249 -0.538 6.617 1.00 84.38 212 LEU A CA 1
ATOM 1683 C C . LEU A 1 212 ? 12.812 0.308 7.824 1.00 84.38 212 LEU A C 1
ATOM 1685 O O . LEU A 1 212 ? 12.729 -0.204 8.943 1.00 84.38 212 LEU A O 1
ATOM 1689 N N . SER A 1 213 ? 12.562 1.600 7.612 1.00 88.00 213 SER A N 1
ATOM 1690 C CA . SER A 1 213 ? 12.189 2.553 8.663 1.00 88.00 213 SER A CA 1
ATOM 1691 C C . SER A 1 213 ? 10.676 2.742 8.783 1.00 88.00 213 SER A C 1
ATOM 1693 O O . SER A 1 213 ? 10.210 3.153 9.845 1.00 88.00 213 SER A O 1
ATOM 1695 N N . ALA A 1 214 ? 9.914 2.382 7.744 1.00 87.19 214 ALA A N 1
ATOM 1696 C CA . ALA A 1 214 ? 8.470 2.579 7.652 1.00 87.19 214 ALA A CA 1
ATOM 1697 C C . ALA A 1 214 ? 7.676 2.087 8.879 1.00 87.19 214 ALA A C 1
ATOM 1699 O O . ALA A 1 214 ? 6.842 2.852 9.357 1.00 87.19 214 ALA A O 1
ATOM 1700 N N . PRO A 1 215 ? 7.963 0.916 9.493 1.00 83.19 215 PRO A N 1
ATOM 1701 C CA . PRO A 1 215 ? 7.229 0.463 10.682 1.00 83.19 215 PRO A CA 1
ATOM 1702 C C . PRO A 1 215 ? 7.369 1.367 11.919 1.00 83.19 215 PRO A C 1
ATOM 1704 O O . PRO A 1 215 ? 6.670 1.170 12.909 1.00 83.19 215 PRO A O 1
ATOM 1707 N N . LYS A 1 216 ? 8.323 2.306 11.913 1.00 87.25 216 LYS A N 1
ATOM 1708 C CA . LYS A 1 216 ? 8.601 3.235 13.020 1.00 87.25 216 LYS A CA 1
ATOM 1709 C C . LYS A 1 216 ? 8.143 4.666 12.727 1.00 87.25 216 LYS A C 1
ATOM 1711 O O . LYS A 1 216 ? 8.319 5.533 13.579 1.00 87.25 216 LYS A O 1
ATOM 1716 N N . MET A 1 217 ? 7.618 4.914 11.533 1.00 90.25 217 MET A N 1
ATOM 1717 C CA . MET A 1 217 ? 7.221 6.232 11.044 1.00 90.25 217 MET A CA 1
ATOM 1718 C C . MET A 1 217 ? 5.696 6.350 11.022 1.00 90.25 217 MET A C 1
ATOM 1720 O O . MET A 1 217 ? 4.983 5.348 11.061 1.00 90.25 217 MET A O 1
ATOM 1724 N N . LYS A 1 218 ? 5.184 7.582 10.956 1.00 91.81 218 LYS A N 1
ATOM 1725 C CA . LYS A 1 218 ? 3.752 7.801 10.706 1.00 91.81 218 LYS A CA 1
ATOM 1726 C C . LYS A 1 218 ? 3.418 7.449 9.256 1.00 91.81 218 LYS A C 1
ATOM 1728 O O . LYS A 1 218 ? 4.227 7.717 8.371 1.00 91.81 218 LYS A O 1
ATOM 1733 N N . THR A 1 219 ? 2.221 6.919 9.010 1.00 93.38 219 THR A N 1
ATOM 1734 C CA . THR A 1 219 ? 1.738 6.560 7.666 1.00 93.38 219 THR A CA 1
ATOM 1735 C C . THR A 1 219 ? 1.920 7.703 6.670 1.00 93.38 219 THR A C 1
ATOM 1737 O O . THR A 1 219 ? 2.610 7.533 5.666 1.00 93.38 219 THR A O 1
ATOM 1740 N N . SER A 1 220 ? 1.427 8.895 7.002 1.00 93.00 220 SER A N 1
ATOM 1741 C CA . SER A 1 220 ? 1.559 10.101 6.177 1.00 93.00 220 SER A CA 1
ATOM 1742 C C . SER A 1 220 ? 3.003 10.462 5.840 1.00 93.00 220 SER A C 1
ATOM 1744 O O . SER A 1 220 ? 3.303 10.831 4.704 1.00 93.00 220 SER A O 1
ATOM 1746 N N . GLU A 1 221 ? 3.916 10.314 6.800 1.00 94.19 221 GLU A N 1
ATOM 1747 C CA . GLU A 1 221 ? 5.345 10.565 6.602 1.00 94.19 221 GLU A CA 1
ATOM 1748 C C . GLU A 1 221 ? 5.959 9.552 5.628 1.00 94.19 221 GLU A C 1
ATOM 1750 O O . GLU A 1 221 ? 6.712 9.936 4.730 1.00 94.19 221 GLU A O 1
ATOM 1755 N N . VAL A 1 222 ? 5.608 8.267 5.753 1.00 94.31 222 VAL A N 1
ATOM 1756 C CA . VAL A 1 222 ? 6.077 7.218 4.835 1.00 94.31 222 VAL A CA 1
ATOM 1757 C C . VAL A 1 222 ? 5.548 7.461 3.426 1.00 94.31 222 VAL A C 1
ATOM 1759 O O . VAL A 1 222 ? 6.337 7.462 2.483 1.00 94.31 222 VAL A O 1
ATOM 1762 N N . LEU A 1 223 ? 4.245 7.711 3.273 1.00 95.00 223 LEU A N 1
ATOM 1763 C CA . LEU A 1 223 ? 3.614 7.938 1.971 1.00 95.00 223 LEU A CA 1
ATOM 1764 C C . LEU A 1 223 ? 4.217 9.152 1.257 1.00 95.00 223 LEU A C 1
ATOM 1766 O O . LEU A 1 223 ? 4.579 9.052 0.084 1.00 95.00 223 LEU A O 1
ATOM 1770 N N . GLN A 1 224 ? 4.392 10.272 1.966 1.00 95.25 224 GLN A N 1
ATOM 1771 C CA . GLN A 1 224 ? 5.033 11.462 1.404 1.00 95.25 224 GLN A CA 1
ATOM 1772 C C . GLN A 1 224 ? 6.499 11.211 1.055 1.00 95.25 224 GLN A C 1
ATOM 1774 O O . GLN A 1 224 ? 6.935 11.583 -0.031 1.00 95.25 224 GLN A O 1
ATOM 1779 N N . THR A 1 225 ? 7.255 10.545 1.933 1.00 94.50 225 THR A N 1
ATOM 1780 C CA . THR A 1 225 ? 8.670 10.238 1.681 1.00 94.50 225 THR A CA 1
ATOM 1781 C C . THR A 1 225 ? 8.830 9.347 0.453 1.00 94.50 225 THR A C 1
ATOM 1783 O O . THR A 1 225 ? 9.690 9.609 -0.386 1.00 94.50 225 THR A O 1
ATOM 1786 N N . LEU A 1 226 ? 7.996 8.312 0.317 1.00 94.06 226 LEU A N 1
ATOM 1787 C CA . LEU A 1 226 ? 7.983 7.444 -0.858 1.00 94.06 226 LEU A CA 1
ATOM 1788 C C . LEU A 1 226 ? 7.647 8.245 -2.119 1.00 94.06 226 LEU A C 1
ATOM 1790 O O . LEU A 1 226 ? 8.416 8.220 -3.078 1.00 94.06 226 LEU A O 1
ATOM 1794 N N . TYR A 1 227 ? 6.556 9.011 -2.098 1.00 94.88 227 TYR A N 1
ATOM 1795 C CA . TYR A 1 227 ? 6.143 9.839 -3.230 1.00 94.88 227 TYR A CA 1
ATOM 1796 C C . TYR A 1 227 ? 7.233 10.831 -3.662 1.00 94.88 227 TYR A C 1
ATOM 1798 O O . TYR A 1 227 ? 7.541 10.953 -4.849 1.00 94.88 227 TYR A O 1
ATOM 1806 N N . ASP A 1 228 ? 7.877 11.496 -2.705 1.00 93.06 228 ASP A N 1
ATOM 1807 C CA . ASP A 1 228 ? 8.988 12.409 -2.954 1.00 93.06 228 ASP A CA 1
ATOM 1808 C C . ASP A 1 228 ? 10.178 11.696 -3.598 1.00 93.06 228 ASP A C 1
ATOM 1810 O O . ASP A 1 228 ? 10.738 12.198 -4.571 1.00 93.06 228 ASP A O 1
ATOM 1814 N N . LYS A 1 229 ? 10.550 10.510 -3.103 1.00 91.19 229 LYS A N 1
ATOM 1815 C CA . LYS A 1 229 ? 11.642 9.703 -3.674 1.00 91.19 229 LYS A CA 1
ATOM 1816 C C . LYS A 1 229 ? 11.339 9.217 -5.091 1.00 91.19 229 LYS A C 1
ATOM 1818 O O . LYS A 1 229 ? 12.270 8.988 -5.861 1.00 91.19 229 LYS A O 1
ATOM 1823 N N . PHE A 1 230 ? 10.064 9.062 -5.434 1.00 91.06 230 PHE A N 1
ATOM 1824 C CA . PHE A 1 230 ? 9.630 8.646 -6.763 1.00 91.06 230 PHE A CA 1
ATOM 1825 C C . PHE A 1 230 ? 9.496 9.804 -7.754 1.00 91.06 230 PHE A C 1
ATOM 1827 O O . PHE A 1 230 ? 9.663 9.605 -8.954 1.00 91.06 230 PHE A O 1
ATOM 1834 N N . THR A 1 231 ? 9.191 11.012 -7.283 1.00 89.69 231 THR A N 1
ATOM 1835 C CA . THR A 1 231 ? 8.912 12.168 -8.151 1.00 89.69 231 THR A CA 1
ATOM 1836 C C . THR A 1 231 ? 10.071 13.146 -8.269 1.00 89.69 231 THR A C 1
ATOM 1838 O O . THR A 1 231 ? 10.205 13.803 -9.303 1.00 89.69 231 THR A O 1
ATOM 1841 N N . LYS A 1 232 ? 10.923 13.253 -7.246 1.00 86.44 232 LYS A N 1
ATOM 1842 C CA . LYS A 1 232 ? 12.076 14.156 -7.253 1.00 86.44 232 LYS A CA 1
ATOM 1843 C C . LYS A 1 232 ? 13.303 13.445 -7.844 1.00 86.44 232 LYS A C 1
ATOM 1845 O O . LYS A 1 232 ? 13.503 12.259 -7.577 1.00 86.44 232 LYS A O 1
ATOM 1850 N N . PRO A 1 233 ? 14.146 14.148 -8.621 1.00 78.50 233 PRO A N 1
ATOM 1851 C CA . PRO A 1 233 ? 15.441 13.617 -9.046 1.00 78.50 233 PRO A CA 1
ATOM 1852 C C . PRO A 1 233 ? 16.280 13.215 -7.826 1.00 78.50 233 PRO A C 1
ATOM 1854 O O . PRO A 1 233 ? 16.300 13.943 -6.830 1.00 78.50 233 PRO A O 1
ATOM 1857 N N . GLN A 1 234 ? 16.966 12.069 -7.883 1.00 68.88 234 GLN A N 1
ATOM 1858 C CA . GLN A 1 234 ? 17.736 11.573 -6.733 1.00 68.88 234 GLN A CA 1
ATOM 1859 C C . GLN A 1 234 ? 19.042 12.344 -6.512 1.00 68.88 234 GLN A C 1
ATOM 1861 O O . GLN A 1 234 ? 19.519 12.429 -5.379 1.00 68.88 234 GLN A O 1
ATOM 1866 N N . SER A 1 235 ? 19.596 12.956 -7.560 1.00 69.62 235 SER A N 1
ATOM 1867 C CA . SER A 1 235 ? 20.731 13.872 -7.469 1.00 69.62 235 SER A CA 1
ATOM 1868 C C . SER A 1 235 ? 20.841 14.739 -8.728 1.00 69.62 235 SER A C 1
ATOM 1870 O O . SER A 1 235 ? 20.219 14.459 -9.750 1.00 69.62 235 SER A O 1
ATOM 1872 N N . GLU A 1 236 ? 21.691 15.768 -8.687 1.00 67.38 236 GLU A N 1
ATOM 1873 C CA . GLU A 1 236 ? 22.063 16.534 -9.888 1.00 67.38 236 GLU A CA 1
ATOM 1874 C C . GLU A 1 236 ? 22.777 15.673 -10.951 1.00 67.38 236 GLU A C 1
ATOM 1876 O O . GLU A 1 236 ? 22.794 16.038 -12.125 1.00 67.38 236 GLU A O 1
ATOM 1881 N N . SER A 1 237 ? 23.355 14.529 -10.561 1.00 63.72 237 SER A N 1
ATOM 1882 C CA . SER A 1 237 ? 24.057 13.608 -11.464 1.00 63.72 237 SER A CA 1
ATOM 1883 C C . SER A 1 237 ? 23.159 12.525 -12.073 1.00 63.72 237 SER A C 1
ATOM 1885 O O . SER A 1 237 ? 23.563 11.887 -13.041 1.00 63.72 237 SER A O 1
ATOM 1887 N N . GLU A 1 238 ? 21.952 12.329 -11.543 1.00 66.38 238 GLU A N 1
ATOM 1888 C CA . GLU A 1 238 ? 20.930 11.418 -12.066 1.00 66.38 238 GLU A CA 1
ATOM 1889 C C . GLU A 1 238 ? 19.654 12.226 -12.350 1.00 66.38 238 GLU A C 1
ATOM 1891 O O . GLU A 1 238 ? 18.729 12.262 -11.535 1.00 66.38 238 GLU A O 1
ATOM 1896 N N . PRO A 1 239 ? 19.593 12.922 -13.503 1.00 62.47 239 PRO A N 1
ATOM 1897 C CA . PRO A 1 239 ? 18.543 13.902 -13.788 1.00 62.47 239 PRO A CA 1
ATOM 1898 C C . PRO A 1 239 ? 17.160 13.275 -14.009 1.00 62.47 239 PRO A C 1
ATOM 1900 O O . PRO A 1 239 ? 16.177 13.995 -14.185 1.00 62.47 239 PRO A O 1
ATOM 1903 N N . HIS A 1 240 ? 17.069 11.946 -14.039 1.00 67.00 240 HIS A N 1
ATOM 1904 C CA . HIS A 1 240 ? 15.826 11.231 -14.269 1.00 67.00 240 HIS A CA 1
ATOM 1905 C C . HIS A 1 240 ? 15.230 10.784 -12.936 1.00 67.00 240 HIS A C 1
ATOM 1907 O O . HIS A 1 240 ? 15.887 10.131 -12.129 1.00 67.00 240 HIS A O 1
ATOM 1913 N N . SER A 1 241 ? 13.964 11.135 -12.708 1.00 80.69 241 SER A N 1
ATOM 1914 C CA . SER A 1 241 ? 13.178 10.535 -11.633 1.00 80.69 241 SER A CA 1
ATOM 1915 C C . SER A 1 241 ? 13.051 9.032 -11.874 1.00 80.69 241 SER A C 1
ATOM 1917 O O . SER A 1 241 ? 13.025 8.589 -13.028 1.00 80.69 241 SER A O 1
ATOM 1919 N N . LEU A 1 242 ? 12.899 8.258 -10.799 1.00 85.31 242 LEU A N 1
ATOM 1920 C CA . LEU A 1 242 ? 12.553 6.845 -10.923 1.00 85.31 242 LEU A CA 1
ATOM 1921 C C . LEU A 1 242 ? 11.308 6.699 -11.801 1.00 85.31 242 LEU A C 1
ATOM 1923 O O . LEU A 1 242 ? 10.361 7.477 -11.687 1.00 85.31 242 LEU A O 1
ATOM 1927 N N . GLN A 1 243 ? 11.306 5.709 -12.686 1.00 91.25 243 GLN A N 1
ATOM 1928 C CA . GLN A 1 243 ? 10.073 5.299 -13.336 1.00 91.25 243 GLN A CA 1
ATOM 1929 C C . GLN A 1 243 ? 9.300 4.411 -12.371 1.00 91.25 243 GLN A C 1
ATOM 1931 O O . GLN A 1 243 ? 9.837 3.468 -11.783 1.00 91.25 243 GLN A O 1
ATOM 1936 N N . TRP A 1 244 ? 8.036 4.762 -12.170 1.00 94.75 244 TRP A N 1
ATOM 1937 C CA . TRP A 1 244 ? 7.168 4.056 -11.251 1.00 94.75 244 TRP A CA 1
ATOM 1938 C C . TRP A 1 244 ? 5.724 4.081 -11.735 1.00 94.75 244 TRP A C 1
ATOM 1940 O O . TRP A 1 244 ? 5.331 4.855 -12.615 1.00 94.75 244 TRP A O 1
ATOM 1950 N N . SER A 1 245 ? 4.936 3.162 -11.200 1.00 95.88 245 SER A N 1
ATOM 1951 C CA . SER A 1 245 ? 3.492 3.124 -11.378 1.00 95.88 245 SER A CA 1
ATOM 1952 C C . SER A 1 245 ? 2.826 2.667 -10.098 1.00 95.88 245 SER A C 1
ATOM 1954 O O . SER A 1 245 ? 3.444 1.944 -9.326 1.00 95.88 245 SER A O 1
ATOM 1956 N N . SER A 1 246 ? 1.576 3.043 -9.880 1.00 97.00 246 SER A N 1
ATOM 1957 C CA . SER A 1 246 ? 0.822 2.601 -8.716 1.00 97.00 246 SER A CA 1
ATOM 1958 C C . SER A 1 246 ? -0.630 2.298 -9.025 1.00 97.00 246 SER A C 1
ATOM 1960 O O . SER A 1 246 ? -1.202 2.767 -10.010 1.00 97.00 246 SER A O 1
ATOM 1962 N N . VAL A 1 247 ? -1.205 1.492 -8.141 1.00 97.06 247 VAL A N 1
ATOM 1963 C CA . VAL A 1 247 ? -2.620 1.155 -8.072 1.00 97.06 247 VAL A CA 1
ATOM 1964 C C . VAL A 1 247 ? -3.034 1.293 -6.616 1.00 97.06 247 VAL A C 1
ATOM 1966 O O . VAL A 1 247 ? -2.321 0.841 -5.719 1.00 97.06 247 VAL A O 1
ATOM 1969 N N . VAL A 1 248 ? -4.180 1.921 -6.394 1.00 97.25 248 VAL A N 1
ATOM 1970 C CA . VAL A 1 248 ? -4.770 2.100 -5.071 1.00 97.25 248 VAL A CA 1
ATOM 1971 C C . VAL A 1 248 ? -6.119 1.384 -5.064 1.00 97.25 248 VAL A C 1
ATO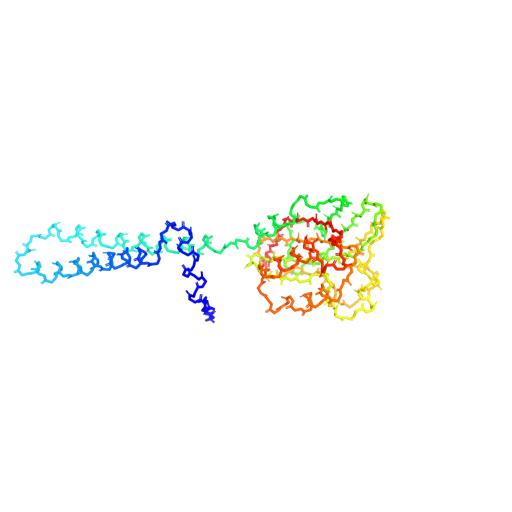M 1973 O O . VAL A 1 248 ? -6.920 1.584 -5.975 1.00 97.25 248 VAL A O 1
ATOM 1976 N N . ILE A 1 249 ? -6.347 0.502 -4.089 1.00 96.56 249 ILE A N 1
ATOM 1977 C CA . ILE A 1 249 ? -7.546 -0.341 -4.008 1.00 96.56 249 ILE A CA 1
ATOM 1978 C C . ILE A 1 249 ? -8.170 -0.222 -2.630 1.00 96.56 249 ILE A C 1
ATOM 1980 O O . ILE A 1 249 ? -7.584 -0.618 -1.626 1.00 96.56 249 ILE A O 1
ATOM 1984 N N . ASP A 1 250 ? -9.401 0.263 -2.619 1.00 96.44 250 ASP A N 1
ATOM 1985 C CA . ASP A 1 250 ? -10.286 0.240 -1.467 1.00 96.44 250 ASP A CA 1
ATOM 1986 C C . ASP A 1 250 ? -10.858 -1.164 -1.246 1.00 96.44 250 ASP A C 1
ATOM 1988 O O . ASP A 1 250 ? -11.388 -1.789 -2.170 1.00 96.44 250 ASP A O 1
ATOM 1992 N N . TYR A 1 251 ? -10.805 -1.657 -0.011 1.00 96.25 251 TYR A N 1
ATOM 1993 C CA . TYR A 1 251 ? -11.450 -2.911 0.373 1.00 96.25 251 TYR A CA 1
ATOM 1994 C C . TYR A 1 251 ? -11.950 -2.873 1.818 1.00 96.25 251 TYR A C 1
ATOM 1996 O O . TYR A 1 251 ? -11.757 -1.899 2.539 1.00 96.25 251 TYR A O 1
ATOM 2004 N N . GLN A 1 252 ? -12.655 -3.924 2.239 1.00 95.69 252 GLN A N 1
ATOM 2005 C CA . GLN A 1 252 ? -13.269 -3.976 3.561 1.00 95.69 252 GLN A CA 1
ATOM 2006 C C . GLN A 1 252 ? -12.903 -5.260 4.301 1.00 95.69 252 GLN A C 1
ATOM 2008 O O . GLN A 1 252 ? -13.002 -6.352 3.735 1.00 95.69 252 GLN A O 1
ATOM 2013 N N . THR A 1 253 ? -12.584 -5.123 5.587 1.00 94.69 253 THR A N 1
ATOM 2014 C CA . THR A 1 253 ? -12.411 -6.240 6.524 1.00 94.69 253 THR A CA 1
ATOM 2015 C C . THR A 1 253 ? -13.537 -6.242 7.559 1.00 94.69 253 THR A C 1
ATOM 2017 O O . THR A 1 253 ? -13.913 -5.194 8.085 1.00 94.69 253 THR A O 1
ATOM 2020 N N . ILE A 1 254 ? -14.082 -7.416 7.882 1.00 95.94 254 ILE A N 1
ATOM 2021 C CA . ILE A 1 254 ? -15.194 -7.612 8.822 1.00 95.94 254 ILE A CA 1
ATOM 2022 C C . ILE A 1 254 ? -14.831 -8.584 9.950 1.00 95.94 254 ILE A C 1
ATOM 2024 O O . ILE A 1 254 ? -14.068 -9.534 9.772 1.00 95.94 254 ILE A O 1
ATOM 2028 N N . SER A 1 255 ? -15.405 -8.360 11.134 1.00 92.81 255 SER A N 1
ATOM 2029 C CA . SER A 1 255 ? -15.194 -9.241 12.286 1.00 92.81 255 SER A CA 1
ATOM 2030 C C . SER A 1 255 ? -16.017 -10.515 12.124 1.00 92.81 255 SER A C 1
ATOM 2032 O O . SER A 1 255 ? -17.216 -10.452 11.832 1.00 92.81 255 SER A O 1
ATOM 2034 N N . VAL A 1 256 ? -15.411 -11.675 12.379 1.00 88.50 256 VAL A N 1
ATOM 2035 C CA . VAL A 1 256 ? -16.160 -12.929 12.497 1.00 88.50 256 VAL A CA 1
ATOM 2036 C C . VAL A 1 256 ? -16.750 -12.981 13.900 1.00 88.50 256 VAL A C 1
ATOM 2038 O O . VAL A 1 256 ? -16.039 -13.239 14.873 1.00 88.50 256 VAL A O 1
ATOM 2041 N N . ARG A 1 257 ? -18.059 -12.735 14.030 1.00 73.94 257 ARG A N 1
ATOM 2042 C CA . ARG A 1 257 ? -18.763 -13.050 15.279 1.00 73.94 257 ARG A CA 1
ATOM 2043 C C . ARG A 1 257 ? -18.699 -14.563 15.481 1.00 73.94 257 ARG A C 1
ATOM 2045 O O . ARG A 1 257 ? -19.290 -15.301 14.697 1.00 73.94 257 ARG A O 1
ATOM 2052 N N . LYS A 1 258 ? -17.935 -14.994 16.484 1.00 58.28 258 LYS A N 1
ATOM 2053 C CA . LYS A 1 258 ? -17.934 -16.381 16.958 1.00 58.28 258 LYS A CA 1
ATOM 2054 C C . LYS A 1 258 ? -19.242 -16.717 17.659 1.00 58.2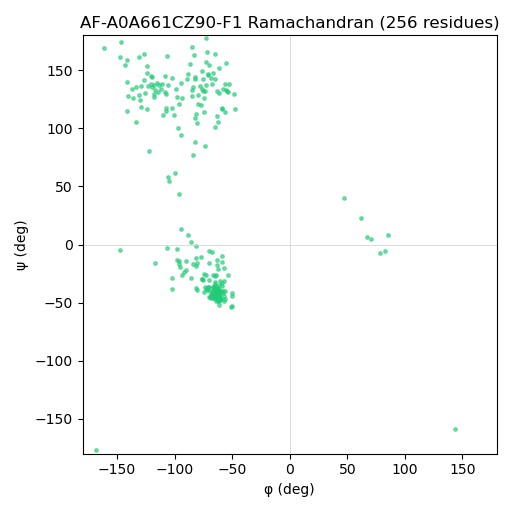8 258 LYS A C 1
ATOM 2056 O O . LYS A 1 258 ? -19.782 -15.815 18.340 1.00 58.28 258 LYS A O 1
#

Foldseek 3Di:
DDPPPPDPVVVVQVVVCVVVVHHSVVVVVVVVVVVVVVVVLVVCVVVPPPPPPPPPPVVVSVVVVVVVVVVVVVVVVVVVVVVPPQLLNLLCVLAPPQAPQVKDWDWPPHDPAEAFDFIKIKIFGQHQAKFFKWKWKQAPVRQIDTLQPPDLPVVVSVVQRIDHHRDMDMPPDPPVPPDPSNTDGHHDDWFKMKMKMKTWRDDDPVNSVLVVCRNVDHSSVSSVVNSCQQPPQPDPVRRDGTRMHMDMDIGGYDYDDD

Solvent-accessible surface area (backbone atoms only — not comparable to full-atom values): 14604 Å² total; per-residue (Å²): 137,82,83,78,76,77,70,59,68,65,59,59,50,53,50,54,24,66,74,70,74,38,54,69,65,56,51,48,51,49,50,48,47,52,50,47,50,55,50,49,54,53,50,51,57,69,68,47,74,82,76,67,89,58,88,77,64,61,55,61,57,55,53,51,56,52,51,53,53,51,53,51,52,52,50,51,52,52,48,52,61,61,66,52,66,51,48,62,58,53,47,45,73,75,36,49,92,38,42,81,40,56,60,44,75,45,63,35,69,69,68,70,38,44,54,67,38,71,42,36,41,39,37,36,30,68,26,90,58,52,26,35,52,37,30,35,36,29,41,50,84,40,52,61,41,62,65,34,70,75,66,88,56,62,79,64,43,58,66,74,34,48,45,46,44,66,34,73,48,57,41,60,42,88,87,76,50,73,52,74,89,56,55,43,53,44,57,84,64,58,37,60,30,33,39,44,35,35,39,27,59,70,89,47,74,67,57,50,54,48,64,76,44,40,86,80,51,56,42,64,58,45,54,49,51,51,50,46,62,42,66,40,54,85,42,94,89,41,79,62,42,57,60,63,23,29,44,67,44,82,46,38,37,38,78,72,84,125

pLDDT: mean 78.28, std 16.73, range [26.75, 97.25]

Nearest PDB structures (foldseek):
  5jpm-assembly1_B  TM=5.380E-01  e=7.335E-03  Homo sapiens
  5jpn-assembly1_B  TM=4.978E-01  e=1.630E-02  Homo sapiens
  5hcd-assembly1_A  TM=4.649E-01  e=6.119E-01  Homo sapiens
  6dfq-assembly3_D  TM=2.683E-01  e=1.904E-01  Mus musculus
  7um3-assembly2_H  TM=2.550E-01  e=9.407E-01  Homo sapiens

Sequence (258 aa):
MCPISIFNTLELKRFLMDFLGIDWTQFIDWILGIIGILVGLGAFWKIGWGKCCKITKCWLCATGAVIIVVLFVTSIVFLIDYMIENESELAHRLFDGKNSANLRVDIQPTPPLSVGQEMYLHFTNNSDRNGYLLAFNINSKGDLESFIPKTLNLPEMLRYLQIRAGQELVIPQPGVYEDPLYGLHTKEPTGQELLVVILVDELTSELVKVLLSAPKMKTSEVLQTLYDKFTKPQSESEPHSLQWSSVVIDYQTISVRK